Protein AF-B9XAA0-F1 (afdb_monomer_lite)

Organism: Pedosphaera parvula (strain Ellin514) (NCBI:txid320771)

pLDDT: mean 79.99, std 23.98, range [29.62, 98.88]

Sequence (294 aa):
MLIAYVRAKLAGTFNNIVKKKFVNGSAVLSVLALFLQHSRAATLFWSADGTTAGGAGTWDTTSARWGSAASGPFPSIWNNVNVDSPSFGGTAGTVTLSTAMTVNSLITTVNGYIFSGSPVLTFSGANAGVVANHVTSSTTLSCNYTGSILNKSGTGRLELNNSLNTIGKYKVTGGFLTFPSVNRFGTAPASLVADYFNLDGGGLAGSGATGSLGATRGITIGAGGAFLGNSSPANSLTINGPITRDCRRGADCHYRQSFLFPHNFRRYLDSWQYRKRLERTDHGFGRHSEIRRF

Radius of gyration: 31.37 Å; chains: 1; bounding box: 52×106×92 Å

Structure (mmCIF, N/CA/C/O backbone):
data_AF-B9XAA0-F1
#
_entry.id   AF-B9XAA0-F1
#
loop_
_atom_site.group_PDB
_atom_site.id
_atom_site.type_symbol
_atom_site.label_atom_id
_atom_site.label_alt_id
_atom_site.label_comp_id
_atom_site.label_asym_id
_atom_site.label_entity_id
_atom_site.label_seq_id
_atom_site.pdbx_PDB_ins_code
_atom_site.Cartn_x
_atom_site.Cartn_y
_atom_site.Cartn_z
_atom_site.occupancy
_atom_site.B_iso_or_equiv
_atom_site.auth_seq_id
_atom_site.auth_comp_id
_atom_site.auth_asym_id
_atom_site.auth_atom_id
_atom_site.pdbx_PDB_model_num
ATOM 1 N N . MET A 1 1 ? 31.894 -74.841 26.425 1.00 59.66 1 MET A N 1
ATOM 2 C CA . MET A 1 1 ? 31.558 -75.295 25.052 1.00 59.66 1 MET A CA 1
ATOM 3 C C . MET A 1 1 ? 30.321 -74.597 24.457 1.00 59.66 1 MET A C 1
ATOM 5 O O . MET A 1 1 ? 30.336 -74.286 23.275 1.00 59.66 1 MET A O 1
ATOM 9 N N . LEU A 1 2 ? 29.299 -74.245 25.253 1.00 45.94 2 LEU A N 1
ATOM 10 C CA . LEU A 1 2 ? 28.077 -73.550 24.794 1.00 45.94 2 LEU A CA 1
ATOM 11 C C . LEU A 1 2 ? 28.308 -72.118 24.236 1.00 45.94 2 LEU A C 1
ATOM 13 O O . LEU A 1 2 ? 27.613 -71.683 23.323 1.00 45.94 2 LEU A O 1
ATOM 17 N N . ILE A 1 3 ? 29.331 -71.401 24.720 1.00 46.53 3 ILE A N 1
ATOM 18 C CA . ILE A 1 3 ? 29.640 -70.011 24.312 1.00 46.53 3 ILE A CA 1
ATOM 19 C C . ILE A 1 3 ? 30.255 -69.924 22.898 1.00 46.53 3 ILE A C 1
ATOM 21 O O . ILE A 1 3 ? 30.010 -68.958 22.175 1.00 46.53 3 ILE A O 1
ATOM 25 N N . ALA A 1 4 ? 31.002 -70.944 22.459 1.00 50.81 4 ALA A N 1
ATOM 26 C CA . ALA A 1 4 ? 31.582 -70.987 21.111 1.00 50.81 4 ALA A CA 1
ATOM 27 C C . ALA A 1 4 ? 30.517 -71.268 20.032 1.00 50.81 4 ALA A C 1
ATOM 29 O O . ALA A 1 4 ? 30.564 -70.693 18.945 1.00 50.81 4 ALA A O 1
ATOM 30 N N . TYR A 1 5 ? 29.507 -72.079 20.362 1.00 49.94 5 TYR A N 1
ATOM 31 C CA . TYR A 1 5 ? 28.404 -72.415 19.459 1.00 49.94 5 TYR A CA 1
ATOM 32 C C . TYR A 1 5 ? 27.477 -71.216 19.187 1.00 49.94 5 TYR A C 1
ATOM 34 O O . TYR A 1 5 ? 27.080 -70.975 18.047 1.00 49.94 5 TYR A O 1
ATOM 42 N N . VAL A 1 6 ? 27.197 -70.396 20.208 1.00 52.88 6 VAL A N 1
ATOM 43 C CA . VAL A 1 6 ? 26.379 -69.177 20.057 1.00 52.88 6 VAL A CA 1
ATOM 44 C C . VAL A 1 6 ? 27.100 -68.113 19.214 1.00 52.88 6 VAL A C 1
ATOM 46 O O . VAL A 1 6 ? 26.472 -67.474 18.369 1.00 52.88 6 VAL A O 1
ATOM 49 N N . ARG A 1 7 ? 28.429 -67.975 19.350 1.00 52.47 7 ARG A N 1
ATOM 50 C CA . ARG A 1 7 ? 29.227 -67.029 18.544 1.00 52.47 7 ARG A CA 1
ATOM 51 C C . ARG A 1 7 ? 29.290 -67.405 17.056 1.00 52.47 7 ARG A C 1
ATOM 53 O O . ARG A 1 7 ? 29.164 -66.521 16.212 1.00 52.47 7 ARG A O 1
ATOM 60 N N . ALA A 1 8 ? 29.401 -68.692 16.719 1.00 54.12 8 ALA A N 1
ATOM 61 C CA . ALA A 1 8 ? 29.426 -69.147 15.323 1.00 54.12 8 ALA A CA 1
ATOM 62 C C . ALA A 1 8 ? 28.068 -68.965 14.610 1.00 54.12 8 ALA A C 1
ATOM 64 O O . ALA A 1 8 ? 28.022 -68.551 13.449 1.00 54.12 8 ALA A O 1
ATOM 65 N N . LYS A 1 9 ? 26.949 -69.197 15.316 1.00 49.25 9 LYS A N 1
ATOM 66 C CA . LYS A 1 9 ? 25.594 -69.045 14.752 1.00 49.25 9 LYS A CA 1
ATOM 67 C C . LYS A 1 9 ? 25.214 -67.575 14.509 1.00 49.25 9 LYS A C 1
ATOM 69 O O . LYS A 1 9 ? 24.543 -67.265 13.523 1.00 49.25 9 LYS A O 1
ATOM 74 N N . LEU A 1 10 ? 25.689 -66.658 15.357 1.00 48.81 10 LEU A N 1
ATOM 75 C CA . LEU A 1 10 ? 25.487 -65.213 15.187 1.00 48.81 10 LEU A CA 1
ATOM 76 C C . LEU A 1 10 ? 26.332 -64.630 14.037 1.00 48.81 10 LEU A C 1
ATOM 78 O O . LEU A 1 10 ? 25.814 -63.833 13.256 1.00 48.81 10 LEU A O 1
ATOM 82 N N . ALA A 1 11 ? 27.578 -65.083 13.853 1.00 51.09 11 ALA A N 1
ATOM 83 C CA . ALA A 1 11 ? 28.451 -64.610 12.770 1.00 51.09 11 ALA A CA 1
ATOM 84 C C . ALA A 1 11 ? 27.973 -65.039 11.364 1.00 51.09 11 ALA A C 1
ATOM 86 O O . ALA A 1 11 ? 28.012 -64.244 10.422 1.00 51.09 11 ALA A O 1
ATOM 87 N N . GLY A 1 12 ? 27.454 -66.266 11.218 1.00 52.75 12 GLY A N 1
ATOM 88 C CA . GLY A 1 12 ? 26.895 -66.753 9.948 1.00 52.75 12 GLY A CA 1
ATOM 89 C C . GLY A 1 12 ? 25.587 -66.062 9.540 1.00 52.75 12 GLY A C 1
ATOM 90 O O . GLY A 1 12 ? 25.321 -65.871 8.352 1.00 52.75 12 GLY A O 1
ATOM 91 N N . THR A 1 13 ? 24.786 -65.626 10.515 1.00 53.28 13 THR A N 1
ATOM 92 C CA . THR A 1 13 ? 23.506 -64.945 10.259 1.00 53.28 13 THR A CA 1
ATOM 93 C C . THR A 1 13 ? 23.719 -63.475 9.876 1.00 53.28 13 THR A C 1
ATOM 95 O O . THR A 1 13 ? 23.060 -62.975 8.967 1.00 53.28 13 THR A O 1
ATOM 98 N N . PHE A 1 14 ? 24.711 -62.800 10.471 1.00 51.47 14 PHE A N 1
ATOM 99 C CA . PHE A 1 14 ? 25.057 -61.415 10.122 1.00 51.47 14 PHE A CA 1
ATOM 100 C C . PHE A 1 14 ? 25.645 -61.291 8.702 1.00 51.47 14 PHE A C 1
ATOM 102 O O . PHE A 1 14 ? 25.280 -60.385 7.955 1.00 51.47 14 PHE A O 1
ATOM 109 N N . ASN A 1 15 ? 26.487 -62.242 8.277 1.00 50.34 15 ASN A N 1
ATOM 110 C CA . ASN A 1 15 ? 27.131 -62.200 6.956 1.00 50.34 15 ASN A CA 1
ATOM 111 C C . ASN A 1 15 ? 26.139 -62.461 5.798 1.00 50.34 15 ASN A C 1
ATOM 113 O O . ASN A 1 15 ? 26.273 -61.898 4.712 1.00 50.34 15 ASN A O 1
ATOM 117 N N . ASN A 1 16 ? 25.089 -63.254 6.042 1.00 49.69 16 ASN A N 1
ATOM 118 C CA . ASN A 1 16 ? 24.034 -63.515 5.056 1.00 49.69 16 ASN A CA 1
ATOM 119 C C . ASN A 1 16 ? 23.002 -62.377 4.945 1.00 49.69 16 ASN A C 1
ATOM 121 O O . ASN A 1 16 ? 22.428 -62.184 3.874 1.00 49.69 16 ASN A O 1
ATOM 125 N N . ILE A 1 17 ? 22.798 -61.582 6.003 1.00 51.91 17 ILE A N 1
ATOM 126 C CA . ILE A 1 17 ? 21.911 -60.405 5.973 1.00 51.91 17 ILE A CA 1
ATOM 127 C C . ILE A 1 17 ? 22.583 -59.219 5.263 1.00 51.91 17 ILE A C 1
ATOM 129 O O . ILE A 1 17 ? 21.921 -58.514 4.501 1.00 51.91 17 ILE A O 1
ATOM 133 N N . VAL A 1 18 ? 23.898 -59.033 5.432 1.00 51.34 18 VAL A N 1
ATOM 134 C CA . VAL A 1 18 ? 24.648 -57.957 4.757 1.00 51.34 18 VAL A CA 1
ATOM 135 C C . VAL A 1 18 ? 24.822 -58.241 3.257 1.00 51.34 18 VAL A C 1
ATOM 137 O O . VAL A 1 18 ? 24.657 -57.336 2.442 1.00 51.34 18 VAL A O 1
ATOM 140 N N . LYS A 1 19 ? 25.052 -59.499 2.854 1.00 48.91 19 LYS A N 1
ATOM 141 C CA . LYS A 1 19 ? 25.262 -59.853 1.436 1.00 48.91 19 LYS A CA 1
ATOM 142 C C . LYS A 1 19 ? 23.985 -59.907 0.587 1.00 48.91 19 LYS A C 1
ATOM 144 O O . LYS A 1 19 ? 24.066 -59.681 -0.615 1.00 48.91 19 LYS A O 1
ATOM 149 N N . LYS A 1 20 ? 22.800 -60.144 1.170 1.00 42.50 20 LYS A N 1
ATOM 150 C CA . LYS A 1 20 ? 21.525 -60.182 0.414 1.00 42.50 20 LYS A CA 1
ATOM 151 C C . LYS A 1 20 ? 20.830 -58.828 0.230 1.00 42.50 20 LYS A C 1
ATOM 153 O O . LYS A 1 20 ? 19.880 -58.760 -0.541 1.00 42.50 20 LYS A O 1
ATOM 158 N N . LYS A 1 21 ? 21.275 -57.756 0.899 1.00 46.03 21 LYS A N 1
ATOM 159 C CA . LYS A 1 21 ? 20.652 -56.420 0.777 1.00 46.03 21 LYS A CA 1
ATOM 160 C C . LYS A 1 21 ? 21.466 -55.393 -0.020 1.00 46.03 21 LYS A C 1
ATOM 162 O O . LYS A 1 21 ? 20.969 -54.297 -0.248 1.00 46.03 21 LYS A O 1
ATOM 167 N N . PHE A 1 22 ? 22.655 -55.750 -0.505 1.00 47.31 22 PHE A N 1
ATOM 168 C CA . PHE A 1 22 ? 23.552 -54.843 -1.237 1.00 47.31 22 PHE A CA 1
ATOM 169 C C . PHE A 1 22 ? 23.640 -55.109 -2.754 1.00 47.31 22 PHE A C 1
ATOM 171 O O . PHE A 1 22 ? 24.637 -54.767 -3.377 1.00 47.31 22 PHE A O 1
ATOM 178 N N . VAL A 1 23 ? 22.601 -55.690 -3.369 1.00 51.81 23 VAL A N 1
ATOM 179 C CA . VAL A 1 23 ? 22.538 -55.875 -4.841 1.00 51.81 23 VAL A CA 1
ATOM 180 C C . VAL A 1 23 ? 21.647 -54.834 -5.545 1.00 51.81 23 VAL A C 1
ATOM 182 O O . VAL A 1 23 ? 21.693 -54.726 -6.759 1.00 51.81 23 VAL A O 1
ATOM 185 N N . ASN A 1 24 ? 20.941 -53.959 -4.818 1.00 46.88 24 ASN A N 1
ATOM 186 C CA . ASN A 1 24 ? 20.141 -52.870 -5.414 1.00 46.88 24 ASN A CA 1
ATOM 187 C C . ASN A 1 24 ? 20.626 -51.479 -4.964 1.00 46.88 24 ASN A C 1
ATOM 189 O O . ASN A 1 24 ? 19.848 -50.619 -4.555 1.00 46.88 24 ASN A O 1
ATOM 193 N N . GLY A 1 25 ? 21.942 -51.263 -5.017 1.00 47.00 25 GLY A N 1
ATOM 194 C CA . GLY A 1 25 ? 22.617 -50.006 -4.673 1.00 47.00 25 GLY A CA 1
ATOM 195 C C . GLY A 1 25 ? 22.588 -48.951 -5.784 1.00 47.00 25 GLY A C 1
ATOM 196 O O . GLY A 1 25 ? 23.614 -48.349 -6.079 1.00 47.00 25 GLY A O 1
ATOM 197 N N . SER A 1 26 ? 21.444 -48.738 -6.437 1.00 51.25 26 SER A N 1
ATOM 198 C CA . SER A 1 26 ? 21.252 -47.664 -7.428 1.00 51.25 26 SER A CA 1
ATOM 199 C C . SER A 1 26 ? 19.791 -47.211 -7.466 1.00 51.25 26 SER A C 1
ATOM 201 O O . SER A 1 26 ? 19.143 -47.311 -8.497 1.00 51.25 26 SER A O 1
ATOM 203 N N . ALA A 1 27 ? 19.239 -46.769 -6.327 1.00 46.41 27 ALA A N 1
ATOM 204 C CA . ALA A 1 27 ? 17.945 -46.059 -6.310 1.00 46.41 27 ALA A CA 1
ATOM 205 C C . ALA A 1 27 ? 17.597 -45.294 -5.012 1.00 46.41 27 ALA A C 1
ATOM 207 O O . ALA A 1 27 ? 16.499 -44.755 -4.925 1.00 46.41 27 ALA A O 1
ATOM 208 N N . VAL A 1 28 ? 18.452 -45.237 -3.976 1.00 48.25 28 VAL A N 1
ATOM 209 C CA . VAL A 1 28 ? 18.039 -44.677 -2.659 1.00 48.25 28 VAL A CA 1
ATOM 210 C C . VAL A 1 28 ? 19.021 -43.635 -2.105 1.00 48.25 28 VAL A C 1
ATOM 212 O O . VAL A 1 28 ? 19.156 -43.467 -0.900 1.00 48.25 28 VAL A O 1
ATOM 215 N N . LEU A 1 29 ? 19.691 -42.885 -2.986 1.00 40.03 29 LEU A N 1
ATOM 216 C CA . LEU A 1 29 ? 20.463 -41.689 -2.607 1.00 40.03 29 LEU A CA 1
ATOM 217 C C . LEU A 1 29 ? 19.956 -40.393 -3.275 1.00 40.03 29 LEU A C 1
ATOM 219 O O . LEU A 1 29 ? 20.685 -39.411 -3.341 1.00 40.03 29 LEU A O 1
ATOM 223 N N . SER A 1 30 ? 18.704 -40.369 -3.754 1.00 49.09 30 SER A N 1
ATOM 224 C CA . SER A 1 30 ? 18.096 -39.183 -4.395 1.00 49.09 30 SER A CA 1
ATOM 225 C C . SER A 1 30 ? 16.764 -38.732 -3.781 1.00 49.09 30 SER A C 1
ATOM 227 O O . SER A 1 30 ? 16.068 -37.920 -4.375 1.00 49.09 30 SER A O 1
ATOM 229 N N . VAL A 1 31 ? 16.405 -39.201 -2.580 1.00 45.47 31 VAL A N 1
ATOM 230 C CA . VAL A 1 31 ? 15.151 -38.792 -1.900 1.00 45.47 31 VAL A CA 1
ATOM 231 C C . VAL A 1 31 ? 15.398 -37.821 -0.727 1.00 45.47 31 VAL A C 1
ATOM 233 O O . VAL A 1 31 ? 14.457 -37.284 -0.157 1.00 45.47 31 VAL A O 1
ATOM 236 N N . LEU A 1 32 ? 16.659 -37.491 -0.412 1.00 45.19 32 LEU A N 1
ATOM 237 C CA . LEU A 1 32 ? 17.038 -36.543 0.654 1.00 45.19 32 LEU A CA 1
ATOM 238 C C . LEU A 1 32 ? 17.646 -35.232 0.109 1.00 45.19 32 LEU A C 1
ATOM 240 O O . LEU A 1 32 ? 18.549 -34.659 0.709 1.00 45.19 32 LEU A O 1
ATOM 244 N N . ALA A 1 33 ? 17.181 -34.775 -1.057 1.00 46.84 33 ALA A N 1
ATOM 245 C CA . ALA A 1 33 ? 17.549 -33.471 -1.619 1.00 46.84 33 ALA A CA 1
ATOM 246 C C . ALA A 1 33 ? 16.402 -32.777 -2.373 1.00 46.84 33 ALA A C 1
ATOM 248 O O . ALA A 1 33 ? 16.637 -31.832 -3.118 1.00 46.84 33 ALA A O 1
ATOM 249 N N . LEU A 1 34 ? 15.145 -33.155 -2.111 1.00 42.72 34 LEU A N 1
ATOM 250 C CA . LEU A 1 34 ? 14.020 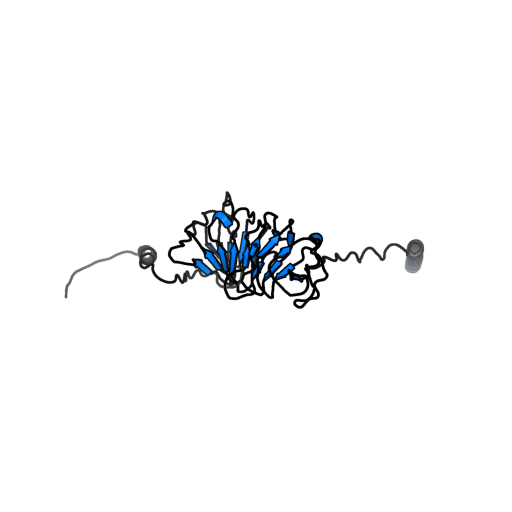-32.233 -2.294 1.00 42.72 34 LEU A CA 1
ATOM 251 C C . LEU A 1 34 ? 14.000 -31.266 -1.101 1.00 42.72 34 LEU A C 1
ATOM 253 O O . LEU A 1 34 ? 13.023 -31.167 -0.362 1.00 42.72 34 LEU A O 1
ATOM 257 N N . PHE A 1 35 ? 15.119 -30.569 -0.876 1.00 42.34 35 PHE A N 1
ATOM 258 C CA . PHE A 1 35 ? 15.065 -29.323 -0.134 1.00 42.34 35 PHE A CA 1
ATOM 259 C C . PHE A 1 35 ? 14.157 -28.432 -0.957 1.00 42.34 35 PHE A C 1
ATOM 261 O O . PHE A 1 35 ? 14.490 -28.096 -2.093 1.00 42.34 35 PHE A O 1
ATOM 268 N N . LEU A 1 36 ? 12.985 -28.128 -0.405 1.00 43.03 36 LEU A N 1
ATOM 269 C CA . LEU A 1 36 ? 12.084 -27.143 -0.960 1.00 43.03 36 LEU A CA 1
ATOM 270 C C . LEU A 1 36 ? 12.899 -25.869 -1.196 1.00 43.03 36 LEU A C 1
ATOM 272 O O . LEU A 1 36 ? 13.151 -25.102 -0.262 1.00 43.03 36 LEU A O 1
ATOM 276 N N . GLN A 1 37 ? 13.314 -25.649 -2.444 1.00 38.59 37 GLN A N 1
ATOM 277 C CA . GLN A 1 37 ? 13.689 -24.335 -2.923 1.00 38.59 37 GLN A CA 1
ATOM 278 C C . GLN A 1 37 ? 12.398 -23.528 -2.952 1.00 38.59 37 GLN A C 1
ATOM 280 O O . GLN A 1 37 ? 11.768 -23.342 -3.986 1.00 38.59 37 GLN A O 1
ATOM 285 N N . HIS A 1 38 ? 11.961 -23.086 -1.775 1.00 44.50 38 HIS A N 1
ATOM 286 C CA . HIS A 1 38 ? 11.100 -21.929 -1.695 1.00 44.50 38 HIS A CA 1
ATOM 287 C C . HIS A 1 38 ? 11.948 -20.799 -2.262 1.00 44.50 38 HIS A C 1
ATOM 289 O O . HIS A 1 38 ? 12.868 -20.325 -1.586 1.00 44.50 38 HIS A O 1
ATOM 295 N N . SER A 1 39 ? 11.719 -20.426 -3.524 1.00 54.50 39 SER A N 1
ATOM 296 C CA . SER A 1 39 ? 12.330 -19.219 -4.059 1.00 54.50 39 SER A CA 1
ATOM 297 C C . SER A 1 39 ? 11.929 -18.096 -3.115 1.00 54.50 39 SER A C 1
ATOM 299 O O . SER A 1 39 ? 10.746 -17.798 -2.939 1.00 54.50 39 SER A O 1
ATOM 301 N N . ARG A 1 40 ? 12.909 -17.521 -2.419 1.00 69.38 40 ARG A N 1
ATOM 302 C CA . ARG A 1 40 ? 12.660 -16.293 -1.676 1.00 69.38 40 ARG A CA 1
ATOM 303 C C . ARG A 1 40 ? 12.238 -15.259 -2.712 1.00 69.38 40 ARG A C 1
ATOM 305 O O . ARG A 1 40 ? 12.919 -15.141 -3.726 1.00 69.38 40 ARG A O 1
ATOM 312 N N . ALA A 1 41 ? 11.147 -14.549 -2.443 1.00 84.12 41 ALA A N 1
ATOM 313 C CA . ALA A 1 41 ? 10.717 -13.417 -3.253 1.00 84.12 41 ALA A CA 1
ATOM 314 C C . ALA A 1 41 ? 11.924 -12.511 -3.539 1.00 84.12 41 ALA A C 1
ATOM 316 O O . ALA A 1 41 ? 12.550 -12.005 -2.600 1.00 84.12 41 ALA A O 1
ATOM 317 N N . ALA A 1 42 ? 12.284 -12.356 -4.810 1.00 94.88 42 ALA A N 1
ATOM 318 C CA . ALA A 1 42 ? 13.360 -11.474 -5.224 1.00 94.88 42 ALA A CA 1
ATOM 319 C C . ALA A 1 42 ? 12.867 -10.025 -5.220 1.00 94.88 42 ALA A C 1
ATOM 321 O O . ALA A 1 42 ? 11.676 -9.762 -5.379 1.00 94.88 42 ALA A O 1
ATOM 322 N N . THR A 1 43 ? 13.782 -9.069 -5.061 1.00 97.31 43 THR A N 1
ATOM 323 C CA . THR A 1 43 ? 13.456 -7.657 -5.284 1.00 97.31 43 THR A CA 1
ATOM 324 C C . THR A 1 43 ? 13.728 -7.305 -6.740 1.00 97.31 43 THR A C 1
ATOM 326 O O . THR A 1 43 ? 14.861 -7.455 -7.197 1.00 97.31 43 THR A O 1
ATOM 329 N N . LEU A 1 44 ? 12.713 -6.815 -7.453 1.00 98.38 44 LEU A N 1
ATOM 330 C CA . LEU A 1 44 ? 12.829 -6.376 -8.845 1.00 98.38 44 LEU A CA 1
ATOM 331 C C . LEU A 1 44 ? 12.612 -4.867 -8.946 1.00 98.38 44 LEU A C 1
ATOM 333 O O . LEU A 1 44 ? 11.674 -4.331 -8.366 1.00 98.38 44 LEU A O 1
ATOM 337 N N . PHE A 1 45 ? 13.464 -4.173 -9.690 1.00 98.69 45 PHE A N 1
ATOM 338 C CA . PHE A 1 45 ? 13.448 -2.716 -9.800 1.00 98.69 45 PHE A CA 1
ATOM 339 C C . PHE A 1 45 ? 12.672 -2.263 -11.031 1.00 98.69 45 PHE A C 1
ATOM 341 O O . PHE A 1 45 ? 12.910 -2.769 -12.126 1.00 98.69 45 PHE A O 1
ATOM 348 N N . TRP A 1 46 ? 11.757 -1.316 -10.833 1.00 98.69 46 TRP A N 1
ATOM 349 C CA . TRP A 1 46 ? 10.864 -0.796 -11.867 1.00 98.69 46 TRP A CA 1
ATOM 350 C C . TRP A 1 46 ? 11.552 0.199 -12.807 1.00 98.69 46 TRP A C 1
ATOM 352 O O . TRP A 1 46 ? 12.252 1.112 -12.358 1.00 98.69 46 TRP A O 1
ATOM 362 N N . SER A 1 47 ? 11.256 0.078 -14.099 1.00 98.31 47 SER A N 1
ATOM 363 C CA . SER A 1 47 ? 11.551 1.065 -15.134 1.00 98.31 47 SER A CA 1
ATOM 364 C C . SER A 1 47 ? 10.378 1.158 -16.098 1.00 98.31 47 SER A C 1
ATOM 366 O O . SER A 1 47 ? 10.042 0.177 -16.755 1.00 98.31 47 SER A O 1
ATOM 368 N N . ALA A 1 48 ? 9.760 2.332 -16.205 1.00 97.94 48 ALA A N 1
ATOM 369 C CA . ALA A 1 48 ? 8.600 2.543 -17.064 1.00 97.94 48 ALA A CA 1
ATOM 370 C C . ALA A 1 48 ? 8.939 2.583 -18.560 1.00 97.94 48 ALA A C 1
ATOM 372 O O . ALA A 1 48 ? 8.077 2.279 -19.381 1.00 97.94 48 ALA A O 1
ATOM 373 N N . ASP A 1 49 ? 10.170 2.954 -18.915 1.00 96.25 49 ASP A N 1
ATOM 374 C CA . ASP A 1 49 ? 10.682 3.050 -20.288 1.00 96.25 49 ASP A CA 1
ATOM 375 C C . ASP A 1 49 ? 11.612 1.875 -20.664 1.00 96.25 49 ASP A C 1
ATOM 377 O O . ASP A 1 49 ? 11.862 1.657 -21.848 1.00 96.25 49 ASP A O 1
ATOM 381 N N . GLY A 1 50 ? 11.970 1.013 -19.702 1.00 95.44 50 GLY A N 1
ATOM 382 C CA . GLY A 1 50 ? 12.847 -0.152 -19.881 1.00 95.44 50 GLY A CA 1
ATOM 383 C C . GLY A 1 50 ? 14.339 0.200 -19.822 1.00 95.44 50 GLY A C 1
ATOM 384 O O . GLY A 1 50 ? 15.188 -0.682 -19.957 1.00 95.44 50 GLY A O 1
ATOM 385 N N . THR A 1 51 ? 14.669 1.475 -19.611 1.00 95.06 51 THR A N 1
ATOM 386 C CA . THR A 1 51 ? 16.035 2.012 -19.663 1.00 95.06 51 THR A CA 1
ATOM 387 C C . THR A 1 51 ? 16.409 2.818 -18.424 1.00 95.06 51 THR A C 1
ATOM 389 O O . THR A 1 51 ? 17.525 2.689 -17.927 1.00 95.06 51 THR A O 1
ATOM 392 N N . THR A 1 52 ? 15.486 3.614 -17.894 1.00 96.25 52 THR A N 1
ATOM 393 C CA . THR A 1 52 ? 15.678 4.512 -16.753 1.00 96.25 52 THR A CA 1
ATOM 394 C C . THR A 1 52 ? 14.874 4.020 -15.560 1.00 96.25 52 THR A C 1
ATOM 396 O O . THR A 1 52 ? 13.723 3.608 -15.694 1.00 96.25 52 THR A O 1
ATOM 399 N N . ALA A 1 53 ? 15.457 4.088 -14.365 1.00 97.38 53 ALA A N 1
ATOM 400 C CA . ALA A 1 53 ? 14.761 3.706 -13.145 1.00 97.38 53 ALA A CA 1
ATOM 401 C C . ALA A 1 53 ? 13.545 4.607 -12.874 1.00 97.38 53 ALA A C 1
ATOM 403 O O . ALA A 1 53 ? 13.646 5.837 -12.861 1.00 97.38 53 ALA A O 1
ATOM 404 N N . GLY A 1 54 ? 12.416 3.980 -12.559 1.00 98.06 54 GLY A N 1
ATOM 405 C CA . GLY A 1 54 ? 11.183 4.660 -12.193 1.00 98.06 54 GLY A CA 1
ATOM 406 C C . GLY A 1 54 ? 10.299 5.067 -13.373 1.00 98.06 54 GLY A C 1
ATOM 407 O O . GLY A 1 54 ? 10.365 4.496 -14.457 1.00 98.06 54 GLY A O 1
ATOM 408 N N . GLY A 1 55 ? 9.441 6.053 -13.135 1.00 98.31 55 GLY A N 1
ATOM 409 C CA . GLY A 1 55 ? 8.548 6.667 -14.111 1.00 98.31 55 GLY A CA 1
ATOM 410 C C . GLY A 1 55 ? 7.106 6.168 -14.040 1.00 98.31 55 GLY A C 1
ATOM 411 O O . GLY A 1 55 ? 6.784 5.169 -13.387 1.00 98.31 55 GLY A O 1
ATOM 412 N N . ALA A 1 56 ? 6.226 6.894 -14.731 1.00 98.62 56 ALA A N 1
ATOM 413 C CA . ALA A 1 56 ? 4.839 6.498 -14.942 1.00 98.62 56 ALA A CA 1
ATOM 414 C C . ALA A 1 56 ? 4.737 5.517 -16.116 1.00 98.62 56 ALA A C 1
ATOM 416 O O . ALA A 1 56 ? 5.336 5.750 -17.162 1.00 98.62 56 ALA A O 1
ATOM 417 N N . GLY A 1 57 ? 3.961 4.445 -15.964 1.00 98.25 57 GLY A N 1
ATOM 418 C CA . GLY A 1 57 ? 3.830 3.428 -17.005 1.00 98.25 57 GLY A CA 1
ATOM 419 C C . GLY A 1 57 ? 2.884 2.288 -16.645 1.00 98.25 57 GLY A C 1
ATOM 420 O O . GLY A 1 57 ? 2.266 2.270 -15.578 1.00 98.25 57 GLY A O 1
ATOM 421 N N . THR A 1 58 ? 2.771 1.331 -17.561 1.00 98.31 58 THR A N 1
ATOM 422 C CA . THR A 1 58 ? 1.926 0.145 -17.403 1.00 98.31 58 THR A CA 1
ATOM 423 C C . THR A 1 58 ? 2.728 -1.004 -16.819 1.00 98.31 58 THR A C 1
ATOM 425 O O . THR A 1 58 ? 3.703 -1.445 -17.420 1.00 98.31 58 THR A O 1
ATOM 428 N N . TRP A 1 59 ? 2.288 -1.524 -15.677 1.00 98.38 59 TRP A N 1
ATOM 429 C CA . TRP A 1 59 ? 2.772 -2.791 -15.152 1.00 98.38 59 TRP A CA 1
ATOM 430 C C . TRP A 1 59 ? 1.965 -3.926 -15.784 1.00 98.38 59 TRP A C 1
ATOM 432 O O . TRP A 1 59 ? 0.754 -4.059 -15.579 1.00 98.38 59 TRP A O 1
ATOM 442 N N . ASP A 1 60 ? 2.654 -4.731 -16.581 1.00 97.31 60 ASP A N 1
ATOM 443 C CA . ASP A 1 60 ? 2.149 -5.924 -17.251 1.00 97.31 60 ASP A CA 1
ATOM 444 C C . ASP A 1 60 ? 3.110 -7.112 -17.027 1.00 97.31 60 ASP A C 1
ATOM 446 O O . ASP A 1 60 ? 4.113 -6.997 -16.313 1.00 97.31 60 ASP A O 1
ATOM 450 N N . THR A 1 61 ? 2.786 -8.267 -17.608 1.00 97.81 61 THR A N 1
ATOM 451 C CA . THR A 1 61 ? 3.612 -9.487 -17.551 1.00 97.81 61 THR A CA 1
ATOM 452 C C . THR A 1 61 ? 4.316 -9.791 -18.877 1.00 97.81 61 THR A C 1
ATOM 454 O O . THR A 1 61 ? 4.753 -10.917 -19.090 1.00 97.81 61 THR A O 1
ATOM 457 N N . THR A 1 62 ? 4.380 -8.832 -19.803 1.00 97.88 62 THR A N 1
ATOM 458 C CA . THR A 1 62 ? 4.868 -9.044 -21.180 1.00 97.88 62 THR A CA 1
ATOM 459 C C . THR A 1 62 ? 6.026 -8.126 -21.556 1.00 97.88 62 THR A C 1
ATOM 461 O O . THR A 1 62 ? 6.874 -8.499 -22.361 1.00 97.88 62 THR A O 1
ATOM 464 N N . SER A 1 63 ? 6.078 -6.935 -20.976 1.00 97.50 63 SER A N 1
ATOM 465 C CA . SER A 1 63 ? 7.055 -5.891 -21.243 1.00 97.50 63 SER A CA 1
ATOM 466 C C . SER A 1 63 ? 8.269 -6.043 -20.328 1.00 97.50 63 SER A C 1
ATOM 468 O O . SER A 1 63 ? 8.138 -6.224 -19.114 1.00 97.50 63 SER A O 1
ATOM 470 N N . ALA A 1 64 ? 9.466 -5.913 -20.901 1.00 97.50 64 ALA A N 1
ATOM 471 C CA . ALA A 1 64 ? 10.717 -5.849 -20.151 1.00 97.50 64 ALA A CA 1
ATOM 472 C C . ALA A 1 64 ? 10.815 -4.500 -19.413 1.00 97.50 64 ALA A C 1
ATOM 474 O O . ALA A 1 64 ? 11.124 -3.463 -20.002 1.00 97.50 64 ALA A O 1
ATOM 475 N N . ARG A 1 65 ? 10.443 -4.509 -18.130 1.00 97.94 65 ARG A N 1
ATOM 476 C CA . ARG A 1 65 ? 10.322 -3.321 -17.260 1.00 97.94 65 ARG A CA 1
ATOM 477 C C . ARG A 1 65 ? 10.977 -3.530 -15.891 1.00 97.94 65 ARG A C 1
ATOM 479 O O . ARG A 1 65 ? 10.861 -2.677 -15.012 1.00 97.94 65 ARG A O 1
ATOM 486 N N . TRP A 1 66 ? 11.644 -4.671 -15.701 1.00 98.50 66 TRP A N 1
ATOM 487 C CA . TRP A 1 66 ? 12.168 -5.110 -14.412 1.00 98.50 66 TRP A CA 1
ATOM 488 C C . TRP A 1 66 ? 13.650 -5.454 -14.486 1.00 98.50 66 TRP A C 1
ATOM 490 O O . TRP A 1 66 ? 14.105 -6.138 -15.400 1.00 98.50 66 TRP A O 1
ATOM 500 N N . GLY A 1 67 ? 14.407 -4.994 -13.496 1.00 97.81 67 GLY A N 1
ATOM 501 C CA . GLY A 1 67 ? 15.832 -5.278 -13.345 1.00 97.81 67 GLY A CA 1
ATOM 502 C C . GLY A 1 67 ? 16.138 -5.913 -11.995 1.00 97.81 67 GLY A C 1
ATOM 503 O O . GLY A 1 67 ? 15.389 -5.741 -11.036 1.00 97.81 67 GLY A O 1
ATOM 504 N N . SER A 1 68 ? 17.259 -6.623 -11.895 1.00 96.88 68 SER A N 1
ATOM 505 C CA . SER A 1 68 ? 17.795 -7.115 -10.614 1.00 96.88 68 SER A CA 1
ATOM 506 C C . SER A 1 68 ? 18.619 -6.058 -9.864 1.00 96.88 68 SER A C 1
ATOM 508 O O . SER A 1 68 ? 19.025 -6.286 -8.726 1.00 96.88 68 SER A O 1
ATOM 510 N N . ALA A 1 69 ? 18.849 -4.894 -10.481 1.00 96.56 69 ALA A N 1
ATOM 511 C CA . ALA A 1 69 ? 19.569 -3.762 -9.911 1.00 96.56 69 ALA A CA 1
ATOM 512 C C . ALA A 1 69 ? 18.805 -2.450 -10.137 1.00 96.56 69 ALA A C 1
ATOM 514 O O . ALA A 1 69 ? 18.134 -2.271 -11.154 1.00 96.56 69 ALA A O 1
ATOM 515 N N . ALA A 1 70 ? 18.944 -1.510 -9.199 1.00 95.69 70 ALA A N 1
ATOM 516 C CA . ALA A 1 70 ? 18.223 -0.235 -9.219 1.00 95.69 70 ALA A CA 1
ATOM 517 C C . ALA A 1 70 ? 18.561 0.651 -10.426 1.00 95.69 70 ALA A C 1
ATOM 519 O O . ALA A 1 70 ? 17.710 1.406 -10.880 1.00 95.69 70 ALA A O 1
ATOM 520 N N . SER A 1 71 ? 19.786 0.559 -10.944 1.00 94.94 71 SER A N 1
ATOM 521 C CA . SER A 1 71 ? 20.271 1.322 -12.101 1.00 94.94 71 SER A CA 1
ATOM 522 C C . SER A 1 71 ? 20.023 0.625 -13.443 1.00 94.94 71 SER A C 1
ATOM 524 O O . SER A 1 71 ? 20.501 1.099 -14.468 1.00 94.94 71 SER A O 1
ATOM 526 N N . GLY A 1 72 ? 19.328 -0.514 -13.440 1.00 93.81 72 GLY A N 1
ATOM 527 C CA . GLY A 1 72 ? 19.193 -1.369 -14.609 1.00 93.81 72 GLY A CA 1
ATOM 528 C C . GLY A 1 72 ? 20.439 -2.231 -14.874 1.00 93.81 72 GLY A C 1
ATOM 529 O O . GLY A 1 72 ? 21.354 -2.278 -14.045 1.00 93.81 72 GLY A O 1
ATOM 530 N N . PRO A 1 73 ? 20.481 -2.935 -16.017 1.00 95.94 73 PRO A N 1
ATOM 531 C CA . PRO A 1 73 ? 19.453 -2.956 -17.065 1.00 95.94 73 PRO A CA 1
ATOM 532 C C . PRO A 1 73 ? 18.126 -3.578 -16.589 1.00 95.94 73 PRO A C 1
ATOM 534 O O . PRO A 1 73 ? 18.094 -4.282 -15.577 1.00 95.94 73 PRO A O 1
ATOM 537 N N . PHE A 1 74 ? 17.038 -3.345 -17.335 1.00 97.81 74 PHE A N 1
ATOM 538 C CA . PHE A 1 74 ? 15.680 -3.811 -17.002 1.00 97.81 74 PHE A CA 1
ATOM 539 C C . PHE A 1 74 ? 15.135 -4.868 -17.991 1.00 97.81 74 PHE A C 1
ATOM 541 O O . PHE A 1 74 ? 14.080 -4.663 -18.592 1.00 97.81 74 PHE A O 1
ATOM 548 N N . PRO A 1 75 ? 15.840 -5.995 -18.211 1.00 97.50 75 PRO A N 1
ATOM 549 C CA . PRO A 1 75 ? 15.497 -6.950 -19.266 1.00 97.50 75 PRO A CA 1
ATOM 550 C C . PRO A 1 75 ? 14.319 -7.870 -18.915 1.00 97.50 75 PRO A C 1
ATOM 552 O O . PRO A 1 75 ? 13.829 -8.593 -19.780 1.00 97.50 75 PRO A O 1
ATOM 555 N N . SER A 1 76 ? 13.897 -7.905 -17.651 1.00 97.75 76 SER A N 1
ATOM 556 C CA . SER A 1 76 ? 12.968 -8.910 -17.146 1.00 97.75 76 SER A CA 1
ATOM 557 C C . SER A 1 76 ? 11.514 -8.457 -17.253 1.00 97.75 76 SER A C 1
ATOM 559 O O . SER A 1 76 ? 11.181 -7.277 -17.104 1.00 97.75 76 SER A O 1
ATOM 561 N N . ILE A 1 77 ? 10.634 -9.435 -17.453 1.00 97.69 77 ILE A N 1
ATOM 562 C CA . ILE A 1 77 ? 9.181 -9.295 -17.315 1.00 97.69 77 ILE A CA 1
ATOM 563 C C . ILE A 1 77 ? 8.752 -9.610 -15.877 1.00 97.69 77 ILE A C 1
ATOM 565 O O . ILE A 1 77 ? 9.462 -10.310 -15.150 1.00 97.69 77 ILE A O 1
ATOM 569 N N . TRP A 1 78 ? 7.577 -9.130 -15.469 1.00 97.94 78 TRP A N 1
ATOM 570 C CA . TRP A 1 78 ? 6.990 -9.530 -14.190 1.00 97.94 78 TRP A CA 1
ATOM 571 C C . TRP A 1 78 ? 6.440 -10.959 -14.262 1.00 97.94 78 TRP A C 1
ATOM 573 O O . TRP A 1 78 ? 5.681 -11.278 -15.177 1.00 97.94 78 TRP A O 1
ATOM 583 N N . ASN A 1 79 ? 6.751 -11.797 -13.268 1.00 96.69 79 ASN A N 1
ATOM 584 C CA . ASN A 1 79 ? 6.190 -13.142 -13.142 1.00 96.69 79 ASN A CA 1
ATOM 585 C C . ASN A 1 79 ? 5.403 -13.297 -11.831 1.00 96.69 79 ASN A C 1
ATOM 587 O O . ASN A 1 79 ? 5.972 -13.355 -10.743 1.00 96.69 79 ASN A O 1
ATOM 591 N N . ASN A 1 80 ? 4.083 -13.450 -11.948 1.00 95.25 80 ASN A N 1
ATOM 592 C CA . ASN A 1 80 ? 3.177 -13.596 -10.806 1.00 95.25 80 ASN A CA 1
ATOM 593 C C . ASN A 1 80 ? 3.387 -14.875 -9.976 1.00 95.25 80 ASN A C 1
ATOM 595 O O . ASN A 1 80 ? 2.928 -14.926 -8.836 1.00 95.25 80 ASN A O 1
ATOM 599 N N . VAL A 1 81 ? 4.057 -15.898 -10.516 1.00 94.00 81 VAL A N 1
ATOM 600 C CA . VAL A 1 81 ? 4.290 -17.172 -9.813 1.00 94.00 81 VAL A CA 1
ATOM 601 C C . VAL A 1 81 ? 5.325 -17.024 -8.695 1.00 94.00 81 VAL A C 1
ATOM 603 O O . VAL A 1 81 ? 5.236 -17.711 -7.681 1.00 94.00 81 VAL A O 1
ATOM 606 N N . ASN A 1 82 ? 6.276 -16.103 -8.845 1.00 94.12 82 ASN A N 1
ATOM 607 C CA . ASN A 1 82 ? 7.408 -15.976 -7.927 1.00 94.12 82 ASN A CA 1
ATOM 608 C C . ASN A 1 82 ? 7.058 -15.257 -6.617 1.00 94.12 82 ASN A C 1
ATOM 610 O O . ASN A 1 82 ? 7.784 -15.383 -5.633 1.00 94.12 82 ASN A O 1
ATOM 614 N N . VAL A 1 83 ? 5.954 -14.496 -6.600 1.00 95.00 83 VAL A N 1
ATOM 615 C CA . VAL A 1 83 ? 5.572 -13.630 -5.471 1.00 95.00 83 VAL A CA 1
ATOM 616 C C . VAL A 1 83 ? 6.702 -12.642 -5.133 1.00 95.00 83 VAL A C 1
ATOM 618 O O . VAL A 1 83 ? 6.993 -12.371 -3.972 1.00 95.00 83 VAL A O 1
ATOM 621 N N . ASP A 1 84 ? 7.365 -12.109 -6.161 1.00 97.56 84 ASP A N 1
ATOM 622 C CA . ASP A 1 84 ? 8.486 -11.178 -6.020 1.00 97.56 84 ASP A CA 1
ATOM 623 C C . ASP A 1 84 ? 8.055 -9.848 -5.365 1.00 97.56 84 ASP A C 1
ATOM 625 O O . ASP A 1 84 ? 6.870 -9.538 -5.198 1.00 97.56 84 ASP A O 1
ATOM 629 N N . SER A 1 85 ? 9.032 -9.044 -4.954 1.00 98.00 85 SER A N 1
ATOM 630 C CA . SER A 1 85 ? 8.837 -7.724 -4.349 1.00 98.00 85 SER A CA 1
ATOM 631 C C . SER A 1 85 ? 9.249 -6.624 -5.329 1.00 98.00 85 SER A C 1
ATOM 633 O O . SER A 1 85 ? 10.443 -6.453 -5.583 1.00 98.00 85 SER A O 1
ATOM 635 N N . PRO A 1 86 ? 8.315 -5.853 -5.905 1.00 98.56 86 PRO A N 1
ATOM 636 C CA . PRO A 1 86 ? 8.687 -4.750 -6.777 1.00 98.56 86 PRO A CA 1
ATOM 637 C C . PRO A 1 86 ? 9.235 -3.564 -5.966 1.00 98.56 86 PRO A C 1
ATOM 639 O O . PRO A 1 86 ? 8.697 -3.203 -4.917 1.00 98.56 86 PRO A O 1
ATOM 642 N N . SER A 1 87 ? 10.283 -2.923 -6.477 1.00 98.56 87 SER A N 1
ATOM 643 C CA . SER A 1 87 ? 10.916 -1.738 -5.904 1.00 98.56 87 SER A CA 1
ATOM 644 C C . SER A 1 87 ? 10.844 -0.560 -6.868 1.00 98.56 87 SER A C 1
ATOM 646 O O . SER A 1 87 ? 11.428 -0.576 -7.953 1.00 98.56 87 SER A O 1
ATOM 648 N N . PHE A 1 88 ? 10.169 0.496 -6.429 1.00 98.69 88 PHE A N 1
ATOM 649 C CA . PHE A 1 88 ? 9.915 1.716 -7.182 1.00 98.69 88 PHE A CA 1
ATOM 650 C C . PHE A 1 88 ? 10.767 2.866 -6.625 1.00 98.69 88 PHE A C 1
ATOM 652 O O . PHE A 1 88 ? 10.498 3.402 -5.546 1.00 98.69 88 PHE A O 1
ATOM 659 N N . GLY A 1 89 ? 11.818 3.223 -7.363 1.00 97.38 89 GLY A N 1
ATOM 660 C CA . G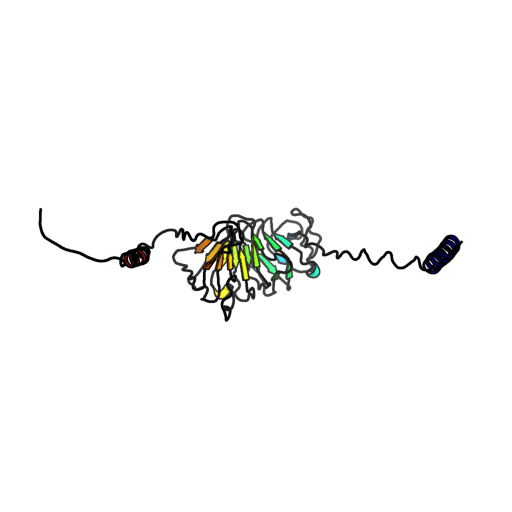LY A 1 89 ? 12.714 4.350 -7.077 1.00 97.38 89 GLY A CA 1
ATOM 661 C C . GLY A 1 89 ? 12.710 5.381 -8.205 1.00 97.38 89 GLY A C 1
ATOM 662 O O . GLY A 1 89 ? 11.745 5.454 -8.959 1.00 97.38 89 GLY A O 1
ATOM 663 N N . GLY A 1 90 ? 13.785 6.158 -8.346 1.00 96.81 90 GLY A N 1
ATOM 664 C CA . GLY A 1 90 ? 13.945 7.099 -9.463 1.00 96.81 90 GLY A CA 1
ATOM 665 C C . GLY A 1 90 ? 12.867 8.187 -9.501 1.00 96.81 90 GLY A C 1
ATOM 666 O O . GLY A 1 90 ? 12.462 8.704 -8.462 1.00 96.81 90 GLY A O 1
ATOM 667 N N . THR A 1 91 ? 12.406 8.547 -10.697 1.00 97.44 91 THR A N 1
ATOM 668 C CA . THR A 1 91 ? 11.319 9.525 -10.861 1.00 97.44 91 THR A CA 1
ATOM 669 C C . THR A 1 91 ? 9.984 8.873 -10.517 1.00 97.44 91 THR A C 1
ATOM 671 O O . THR A 1 91 ? 9.612 7.878 -11.128 1.00 97.44 91 THR A O 1
ATOM 674 N N . ALA A 1 92 ? 9.236 9.414 -9.557 1.00 98.19 92 ALA A N 1
ATOM 675 C CA . ALA A 1 92 ? 7.928 8.868 -9.204 1.00 98.19 92 ALA A CA 1
ATOM 676 C C . ALA A 1 92 ? 6.872 9.100 -10.300 1.00 98.19 92 ALA A C 1
ATOM 678 O O . ALA A 1 92 ? 6.964 10.043 -11.087 1.00 98.19 92 ALA A O 1
ATOM 679 N N . GLY A 1 93 ? 5.840 8.257 -10.331 1.00 98.38 93 GLY A N 1
ATOM 680 C CA . GLY A 1 93 ? 4.753 8.376 -11.299 1.00 98.38 93 GLY A CA 1
ATOM 681 C C . GLY A 1 93 ? 3.568 7.462 -11.005 1.00 98.38 93 GLY A C 1
ATOM 682 O O . GLY A 1 93 ? 3.531 6.750 -9.999 1.00 98.38 93 GLY A O 1
ATOM 683 N N . THR A 1 94 ? 2.582 7.483 -11.902 1.00 98.75 94 THR A N 1
ATOM 684 C CA . THR A 1 94 ? 1.452 6.548 -11.839 1.00 98.75 94 THR A CA 1
ATOM 685 C C . THR A 1 94 ? 1.829 5.235 -12.514 1.00 98.75 94 THR A C 1
ATOM 687 O O . THR A 1 94 ? 2.171 5.217 -13.696 1.00 98.75 94 THR A O 1
ATOM 690 N N . VAL A 1 95 ? 1.742 4.138 -11.768 1.00 98.88 95 VAL A N 1
ATOM 691 C CA . VAL A 1 95 ? 1.918 2.771 -12.260 1.00 98.88 95 VAL A CA 1
ATOM 692 C C . VAL A 1 95 ? 0.533 2.150 -12.419 1.00 98.88 95 VAL A C 1
ATOM 694 O O . VAL A 1 95 ? -0.212 2.008 -11.446 1.00 98.88 95 VAL A O 1
ATOM 697 N N . THR A 1 96 ? 0.161 1.817 -13.651 1.00 98.69 96 THR A N 1
ATOM 698 C CA . THR A 1 96 ? -1.162 1.265 -13.977 1.00 98.69 96 THR A CA 1
ATOM 699 C C . THR A 1 96 ? -1.063 -0.242 -14.143 1.00 98.69 96 THR A C 1
ATOM 701 O O . THR A 1 96 ? -0.342 -0.716 -15.017 1.00 98.69 96 THR A O 1
ATOM 704 N N . LEU A 1 97 ? -1.782 -1.004 -13.322 1.00 98.62 97 LEU A N 1
ATOM 705 C CA . LEU A 1 97 ? -1.869 -2.454 -13.462 1.00 98.62 97 LEU A CA 1
ATOM 706 C C . LEU A 1 97 ? -2.755 -2.787 -14.668 1.00 98.62 97 LEU A C 1
ATOM 708 O O . LEU A 1 97 ? -3.917 -2.384 -14.717 1.00 98.62 97 LEU A O 1
ATOM 712 N N . SER A 1 98 ? -2.214 -3.541 -15.623 1.00 97.75 98 SER A N 1
ATOM 713 C CA . SER A 1 98 ? -2.964 -4.037 -16.792 1.00 97.75 98 SER A CA 1
ATOM 714 C C . SER A 1 98 ? -3.614 -5.401 -16.554 1.00 97.75 98 SER A C 1
ATOM 716 O O . SER A 1 98 ? -4.627 -5.728 -17.168 1.00 97.75 98 SER A O 1
ATOM 718 N N . THR A 1 99 ? -3.068 -6.182 -15.623 1.00 97.81 99 THR A N 1
ATOM 719 C CA . THR A 1 99 ? -3.574 -7.493 -15.205 1.00 97.81 99 THR A CA 1
ATOM 720 C C . THR A 1 99 ? -3.504 -7.620 -13.689 1.00 97.81 99 THR A C 1
ATOM 722 O O . THR A 1 99 ? -2.911 -6.778 -13.011 1.00 97.81 99 THR A O 1
ATOM 725 N N . ALA A 1 100 ? -4.113 -8.669 -13.130 1.00 97.88 100 ALA A N 1
ATOM 726 C CA . ALA A 1 100 ? -3.940 -8.966 -11.713 1.00 97.88 100 ALA A CA 1
ATOM 727 C C . ALA A 1 100 ? -2.458 -9.253 -11.427 1.00 97.88 100 ALA A C 1
ATOM 729 O O . ALA A 1 100 ? -1.801 -9.953 -12.205 1.00 97.88 100 ALA A O 1
ATOM 730 N N . MET A 1 101 ? -1.949 -8.702 -10.328 1.00 98.31 101 MET A N 1
ATOM 731 C CA . MET A 1 101 ? -0.551 -8.842 -9.925 1.00 98.31 101 MET A CA 1
ATOM 732 C C . MET A 1 101 ? -0.467 -9.475 -8.545 1.00 98.31 101 MET A C 1
ATOM 734 O O . MET A 1 101 ? -1.243 -9.127 -7.656 1.00 98.31 101 MET A O 1
ATOM 738 N N . THR A 1 102 ? 0.497 -10.368 -8.353 1.00 98.00 102 THR A N 1
ATOM 739 C CA . THR A 1 102 ? 0.814 -10.974 -7.058 1.00 98.00 102 THR A CA 1
ATOM 740 C C . THR A 1 102 ? 2.207 -10.539 -6.636 1.00 98.00 102 THR A C 1
ATOM 742 O O . THR A 1 102 ? 3.162 -10.735 -7.381 1.00 98.00 102 THR A O 1
ATOM 745 N N . VAL A 1 103 ? 2.321 -9.972 -5.436 1.00 98.25 103 VAL A N 1
ATOM 746 C CA . VAL A 1 103 ? 3.582 -9.499 -4.852 1.00 98.25 103 VAL A CA 1
ATOM 747 C C . VAL A 1 103 ? 3.756 -10.018 -3.436 1.00 98.25 103 VAL A C 1
ATOM 749 O O . VAL A 1 103 ? 2.768 -10.270 -2.742 1.00 98.25 103 VAL A O 1
ATOM 752 N N . ASN A 1 104 ? 4.999 -10.085 -2.963 1.00 97.44 104 ASN A N 1
ATOM 753 C CA . ASN A 1 104 ? 5.247 -10.134 -1.526 1.00 97.44 104 ASN A CA 1
ATOM 754 C C . ASN A 1 104 ? 5.177 -8.734 -0.915 1.00 97.44 104 ASN A C 1
ATOM 756 O O . ASN A 1 104 ? 4.247 -8.423 -0.170 1.00 97.44 104 ASN A O 1
ATOM 760 N N . SER A 1 105 ? 6.138 -7.877 -1.254 1.00 97.19 105 SER A N 1
ATOM 761 C CA . SER A 1 105 ? 6.237 -6.530 -0.700 1.00 97.19 105 SER A CA 1
ATOM 762 C C . SER A 1 105 ? 6.340 -5.487 -1.802 1.00 97.19 105 SER A C 1
ATOM 764 O O . SER A 1 105 ? 7.241 -5.550 -2.627 1.00 97.19 105 SER A O 1
ATOM 766 N N . LEU A 1 106 ? 5.461 -4.489 -1.786 1.00 98.62 106 LEU A N 1
ATOM 767 C CA . LEU A 1 106 ? 5.573 -3.309 -2.636 1.00 98.62 106 LEU A CA 1
ATOM 768 C C . LEU A 1 106 ? 6.479 -2.284 -1.951 1.00 98.62 106 LEU A C 1
ATOM 770 O O . LEU A 1 106 ? 6.143 -1.768 -0.885 1.00 98.62 106 LEU A O 1
ATOM 774 N N . ILE A 1 107 ? 7.631 -1.997 -2.547 1.00 98.62 107 ILE A N 1
ATOM 775 C CA . ILE A 1 107 ? 8.663 -1.139 -1.961 1.00 98.62 107 ILE A CA 1
ATOM 776 C C . ILE A 1 107 ? 8.721 0.173 -2.740 1.00 98.62 107 ILE A C 1
ATOM 778 O O . ILE A 1 107 ? 8.859 0.167 -3.958 1.00 98.62 107 ILE A O 1
ATOM 782 N N . THR A 1 108 ? 8.667 1.309 -2.050 1.00 98.75 108 THR A N 1
ATOM 783 C CA . THR A 1 108 ? 8.910 2.627 -2.656 1.00 98.75 108 THR A CA 1
ATOM 784 C C . THR A 1 108 ? 10.050 3.322 -1.928 1.00 98.75 108 THR A C 1
ATOM 786 O O . THR A 1 108 ? 10.015 3.427 -0.704 1.00 98.75 108 THR A O 1
ATOM 789 N N . THR A 1 109 ? 11.060 3.794 -2.657 1.00 98.06 109 THR A N 1
ATOM 790 C CA . THR A 1 109 ? 12.209 4.529 -2.082 1.00 98.06 109 THR A CA 1
ATOM 791 C C . THR A 1 109 ? 12.130 6.037 -2.309 1.00 98.06 109 THR A C 1
ATOM 793 O O . THR A 1 109 ? 12.905 6.800 -1.740 1.00 98.06 109 THR A O 1
ATOM 796 N N . VAL A 1 110 ? 11.169 6.471 -3.123 1.00 97.44 110 VAL A N 1
ATOM 797 C CA . VAL A 1 110 ? 10.811 7.871 -3.348 1.00 97.44 110 VAL A CA 1
ATOM 798 C C . VAL A 1 110 ? 9.307 8.038 -3.166 1.00 97.44 110 VAL A C 1
ATOM 800 O O . VAL A 1 110 ? 8.530 7.091 -3.319 1.00 97.44 110 VAL A O 1
ATOM 803 N N . ASN A 1 111 ? 8.885 9.253 -2.841 1.00 96.75 111 ASN A N 1
ATOM 804 C CA . ASN A 1 111 ? 7.480 9.580 -2.654 1.00 96.75 111 ASN A CA 1
ATOM 805 C C . ASN A 1 111 ? 6.764 9.894 -3.974 1.00 96.75 111 ASN A C 1
ATOM 807 O O . ASN A 1 111 ? 7.390 10.329 -4.933 1.00 96.75 111 ASN A O 1
ATOM 811 N N . GLY A 1 112 ? 5.432 9.779 -3.990 1.00 97.75 112 GLY A N 1
ATOM 812 C CA . GLY A 1 112 ? 4.597 10.213 -5.117 1.00 97.75 112 GLY A CA 1
ATOM 813 C C . GLY A 1 112 ? 4.176 9.105 -6.082 1.00 97.75 112 GLY A C 1
ATOM 814 O O . GLY A 1 112 ? 3.481 9.391 -7.053 1.00 97.75 112 GLY A O 1
ATOM 815 N N . TYR A 1 113 ? 4.543 7.849 -5.818 1.00 98.69 113 TYR A N 1
ATOM 816 C CA . TYR A 1 113 ? 4.027 6.721 -6.590 1.00 98.69 113 TYR A CA 1
ATOM 817 C C . TYR A 1 113 ? 2.535 6.492 -6.327 1.00 98.69 113 TYR A C 1
ATOM 819 O O . TYR A 1 113 ? 2.089 6.445 -5.174 1.00 98.69 113 TYR A O 1
ATOM 827 N N . ILE A 1 114 ? 1.774 6.313 -7.408 1.00 98.75 114 ILE A N 1
ATOM 828 C CA . ILE A 1 114 ? 0.349 5.969 -7.378 1.00 98.75 114 ILE A CA 1
ATOM 829 C C . ILE A 1 114 ? 0.161 4.654 -8.125 1.00 98.75 114 ILE A C 1
ATOM 831 O O . ILE A 1 114 ? 0.449 4.569 -9.315 1.00 98.75 114 ILE A O 1
ATOM 835 N N . PHE A 1 115 ? -0.362 3.643 -7.443 1.00 98.75 115 PHE A N 1
ATOM 836 C CA . PHE A 1 115 ? -0.725 2.363 -8.046 1.00 98.75 115 PHE A CA 1
ATOM 837 C C . PHE A 1 115 ? -2.198 2.396 -8.413 1.00 98.75 115 PHE A C 1
ATOM 839 O O . PHE A 1 115 ? -3.040 2.651 -7.554 1.00 98.75 115 PHE A O 1
ATOM 846 N N . SER A 1 116 ? -2.512 2.189 -9.686 1.00 98.56 116 SER A N 1
ATOM 847 C CA . SER A 1 116 ? -3.856 2.378 -10.239 1.00 98.56 116 SER A CA 1
ATOM 848 C C . SER A 1 116 ? -4.248 1.245 -11.189 1.00 98.56 116 SER A C 1
ATOM 850 O O . SER A 1 116 ? -3.476 0.314 -11.409 1.00 98.56 116 SER A O 1
ATOM 852 N N . GLY A 1 117 ? -5.463 1.317 -11.731 1.00 97.12 117 GLY A N 1
ATOM 853 C CA . GLY A 1 117 ? -6.057 0.273 -12.564 1.00 97.12 117 GLY A CA 1
ATOM 854 C C . GLY A 1 117 ? -7.125 -0.530 -11.819 1.00 97.12 117 GLY A C 1
ATOM 855 O O . GLY A 1 117 ? -7.158 -0.582 -10.589 1.00 97.12 117 GLY A O 1
ATOM 856 N N . SER A 1 118 ? -8.029 -1.135 -12.586 1.00 95.75 118 SER A N 1
ATOM 857 C CA . SER A 1 118 ? -9.088 -2.016 -12.079 1.00 95.75 118 SER A CA 1
ATOM 858 C C . SER A 1 118 ? -8.620 -3.407 -11.619 1.00 95.75 118 SER A C 1
ATOM 860 O O . SER A 1 118 ? -9.294 -3.974 -10.754 1.00 95.75 118 SER A O 1
ATOM 862 N N . PRO A 1 119 ? -7.523 -3.994 -12.148 1.00 97.31 119 PRO A N 1
ATOM 863 C CA . PRO A 1 119 ? -7.047 -5.282 -11.663 1.00 97.31 119 PRO A CA 1
ATOM 864 C C 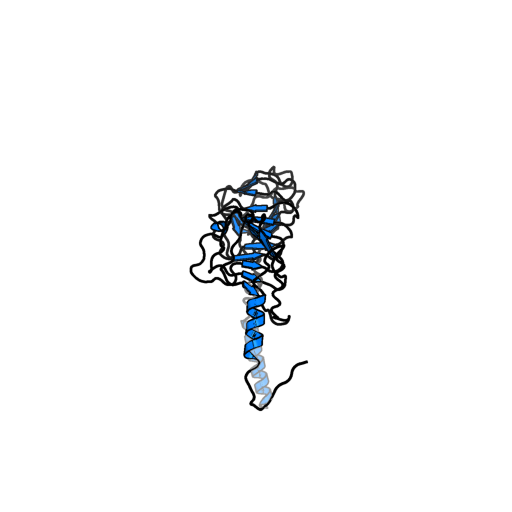. PRO A 1 119 ? -6.637 -5.271 -10.188 1.00 97.31 119 PRO A C 1
ATOM 866 O O . PRO A 1 119 ? -6.312 -4.234 -9.608 1.00 97.31 119 PRO A O 1
ATOM 869 N N . VAL A 1 120 ? -6.648 -6.460 -9.583 1.00 97.56 120 VAL A N 1
ATOM 870 C CA . VAL A 1 120 ? -6.332 -6.641 -8.163 1.00 97.56 120 VAL A CA 1
ATOM 871 C C . VAL A 1 120 ? -4.825 -6.804 -7.963 1.00 97.56 120 VAL A C 1
ATOM 873 O O . VAL A 1 120 ? -4.200 -7.668 -8.581 1.00 97.56 120 VAL A O 1
ATOM 876 N N . LEU A 1 121 ? -4.265 -6.016 -7.046 1.00 98.31 121 LEU A N 1
ATOM 877 C CA . LEU A 1 121 ? -2.946 -6.230 -6.458 1.00 98.31 121 LEU A CA 1
ATOM 878 C C . LEU A 1 121 ? -3.070 -7.151 -5.233 1.00 98.31 121 LEU A C 1
ATOM 880 O O . LEU A 1 121 ? -3.676 -6.793 -4.222 1.00 98.31 121 LEU A O 1
ATOM 884 N N . THR A 1 122 ? -2.496 -8.343 -5.320 1.00 98.12 122 THR A N 1
ATOM 885 C CA . THR A 1 122 ? -2.553 -9.374 -4.281 1.00 98.12 122 THR A CA 1
ATOM 886 C C . THR A 1 122 ? -1.254 -9.400 -3.487 1.00 98.12 122 THR A C 1
ATOM 888 O O . THR A 1 122 ? -0.197 -9.707 -4.034 1.00 98.12 122 THR A O 1
ATOM 891 N N . PHE A 1 123 ? -1.336 -9.126 -2.186 1.00 98.00 123 PHE A N 1
ATOM 892 C CA . PHE A 1 123 ? -0.229 -9.293 -1.245 1.00 98.00 123 PHE A CA 1
ATOM 893 C C . PHE A 1 123 ? -0.213 -10.731 -0.712 1.00 98.00 123 PHE A C 1
ATOM 895 O O . PHE A 1 123 ? -1.155 -11.161 -0.042 1.00 98.00 123 PHE A O 1
ATOM 902 N N . SER A 1 124 ? 0.853 -11.477 -1.013 1.00 96.00 124 SER A N 1
ATOM 903 C CA . SER A 1 124 ? 0.998 -12.898 -0.684 1.00 96.00 124 SER A CA 1
ATOM 904 C C . SER A 1 124 ? 2.363 -13.231 -0.071 1.00 96.00 124 SER A C 1
ATOM 906 O O . SER A 1 124 ? 3.362 -12.538 -0.256 1.00 96.00 124 SER A O 1
ATOM 908 N N . GLY A 1 125 ? 2.420 -14.325 0.683 1.00 92.88 125 GLY A N 1
ATOM 909 C CA . GLY A 1 125 ? 3.611 -14.747 1.415 1.00 92.88 125 GLY A CA 1
ATOM 910 C C . GLY A 1 125 ? 3.747 -14.105 2.798 1.00 92.88 125 GLY A C 1
ATOM 911 O O . GLY A 1 125 ? 2.901 -13.338 3.265 1.00 92.88 125 GLY A O 1
ATOM 912 N N . ALA A 1 126 ? 4.819 -14.472 3.500 1.00 90.81 126 ALA A N 1
ATOM 913 C CA . ALA A 1 126 ? 5.064 -14.002 4.858 1.00 90.81 126 ALA A CA 1
ATOM 914 C C . ALA A 1 126 ? 5.337 -12.490 4.878 1.00 90.81 126 ALA A C 1
ATOM 916 O O . ALA A 1 126 ? 6.095 -11.983 4.053 1.00 90.81 126 ALA A O 1
ATOM 917 N N . ASN A 1 127 ? 4.740 -11.790 5.848 1.00 91.69 127 ASN A N 1
ATOM 918 C CA . ASN A 1 127 ? 4.892 -10.345 6.060 1.00 91.69 127 ASN A CA 1
ATOM 919 C C . ASN A 1 127 ? 4.561 -9.470 4.834 1.00 91.69 127 ASN A C 1
ATOM 921 O O . ASN A 1 127 ? 5.072 -8.358 4.727 1.00 91.69 127 ASN A O 1
ATOM 925 N N . ALA A 1 128 ? 3.700 -9.952 3.933 1.00 97.12 128 ALA A N 1
ATOM 926 C CA . ALA A 1 128 ? 3.348 -9.248 2.707 1.00 97.12 128 ALA A CA 1
ATOM 927 C C . ALA A 1 128 ? 2.713 -7.872 2.970 1.00 97.12 128 ALA A C 1
ATOM 929 O O . ALA A 1 128 ? 1.942 -7.696 3.922 1.00 97.12 128 ALA A O 1
ATOM 930 N N . GLY A 1 129 ? 3.019 -6.889 2.127 1.00 98.19 129 GLY A N 1
ATOM 931 C CA . GLY A 1 129 ? 2.470 -5.545 2.269 1.00 98.19 129 GLY A CA 1
ATOM 932 C C . GLY A 1 129 ? 3.282 -4.464 1.573 1.00 98.19 129 GLY A C 1
ATOM 933 O O . GLY A 1 129 ? 3.767 -4.659 0.464 1.00 98.19 129 GLY A O 1
ATOM 934 N N . VAL A 1 130 ? 3.392 -3.295 2.200 1.00 98.75 130 VAL A N 1
ATOM 935 C CA . VAL A 1 130 ? 4.006 -2.104 1.609 1.00 98.75 130 VAL A CA 1
ATOM 936 C C . VAL A 1 130 ? 5.116 -1.567 2.503 1.00 98.75 130 VAL A C 1
ATOM 938 O O . VAL A 1 130 ? 4.911 -1.293 3.689 1.00 98.75 130 VAL A O 1
ATOM 941 N N . VAL A 1 131 ? 6.273 -1.328 1.896 1.00 98.50 131 VAL A N 1
ATOM 942 C CA . VAL A 1 131 ? 7.445 -0.720 2.522 1.00 98.50 131 VAL A CA 1
ATOM 943 C C . VAL A 1 131 ? 7.645 0.673 1.923 1.00 98.50 131 VAL A C 1
ATOM 945 O O . VAL A 1 131 ? 8.194 0.829 0.834 1.00 98.50 131 VAL A O 1
ATOM 948 N N . ALA A 1 132 ? 7.171 1.698 2.630 1.00 98.44 132 ALA A N 1
ATOM 949 C CA . ALA A 1 132 ? 7.281 3.095 2.208 1.00 98.44 132 ALA A CA 1
ATOM 950 C C . ALA A 1 132 ? 8.556 3.725 2.796 1.00 98.44 132 ALA A C 1
ATOM 952 O O . ALA A 1 132 ? 8.528 4.248 3.910 1.00 98.44 132 ALA A O 1
ATOM 953 N N . ASN A 1 133 ? 9.676 3.650 2.078 1.00 97.69 133 ASN A N 1
ATOM 954 C CA . ASN A 1 133 ? 10.996 4.124 2.511 1.00 97.69 133 ASN A CA 1
ATOM 955 C C . ASN A 1 133 ? 11.299 5.536 1.991 1.00 97.69 133 ASN A C 1
ATOM 957 O O . ASN A 1 133 ? 12.282 5.765 1.293 1.00 97.69 133 ASN A O 1
ATOM 961 N N . HIS A 1 134 ? 10.445 6.488 2.344 1.00 96.38 134 HIS A N 1
ATOM 962 C CA . HIS A 1 134 ? 10.562 7.903 1.990 1.00 96.38 134 HIS A CA 1
ATOM 963 C C . HIS A 1 134 ? 9.942 8.746 3.105 1.00 96.38 134 HIS A C 1
ATOM 965 O O . HIS A 1 134 ? 9.146 8.235 3.880 1.00 96.38 134 HIS A O 1
ATOM 971 N N . VAL A 1 135 ? 10.293 10.025 3.228 1.00 90.50 135 VAL A N 1
ATOM 972 C CA . VAL A 1 135 ? 9.906 10.835 4.408 1.00 90.50 135 VAL A CA 1
ATOM 973 C C . VAL A 1 135 ? 8.855 11.912 4.130 1.00 90.50 135 VAL A C 1
ATOM 975 O O . VAL A 1 135 ? 8.257 12.437 5.064 1.00 90.50 135 VAL A O 1
ATOM 978 N N . THR A 1 136 ? 8.584 12.231 2.865 1.00 89.94 136 THR A N 1
ATOM 979 C CA . THR A 1 136 ? 7.613 13.259 2.454 1.00 89.94 136 THR A CA 1
ATOM 980 C C . THR A 1 136 ? 6.473 12.650 1.645 1.00 89.94 136 THR A C 1
ATOM 982 O O . THR A 1 136 ? 6.647 11.631 0.991 1.00 89.94 136 THR A O 1
ATOM 985 N N . SER A 1 137 ? 5.294 13.282 1.650 1.00 93.69 137 SER A N 1
ATOM 986 C CA . SER A 1 137 ? 4.128 12.843 0.858 1.00 93.69 137 SER A CA 1
ATOM 987 C C . SER A 1 137 ? 3.777 11.349 1.060 1.00 93.69 137 SER A C 1
ATOM 989 O O . SER A 1 137 ? 4.031 10.797 2.129 1.00 93.69 137 SER A O 1
ATOM 991 N N . SER A 1 138 ? 3.116 10.697 0.097 1.00 96.19 138 SER A N 1
ATOM 992 C CA . SER A 1 138 ? 2.663 9.299 0.185 1.00 96.19 138 SER A CA 1
ATOM 993 C C . SER A 1 138 ? 3.078 8.430 -0.996 1.00 96.19 138 SER A C 1
ATOM 995 O O . SER A 1 138 ? 3.277 8.903 -2.113 1.00 96.19 138 SER A O 1
ATOM 997 N N . THR A 1 139 ? 3.105 7.128 -0.720 1.00 98.62 139 THR A N 1
ATOM 998 C CA . THR A 1 139 ? 2.770 6.088 -1.699 1.00 98.62 139 THR A CA 1
ATOM 999 C C . THR A 1 139 ? 1.270 5.850 -1.652 1.00 98.62 139 THR A C 1
ATOM 1001 O O . THR A 1 139 ? 0.721 5.736 -0.559 1.00 98.62 139 THR A O 1
ATOM 1004 N N . THR A 1 140 ? 0.600 5.786 -2.801 1.00 98.62 140 THR A N 1
ATOM 1005 C CA . THR A 1 140 ? -0.868 5.724 -2.867 1.00 98.62 140 THR A CA 1
ATOM 1006 C C . THR A 1 140 ? -1.337 4.451 -3.557 1.00 98.62 140 THR A C 1
ATOM 1008 O O . THR A 1 140 ? -0.937 4.175 -4.686 1.00 98.62 140 THR A O 1
ATOM 1011 N N . LEU A 1 141 ? -2.220 3.695 -2.903 1.00 98.56 141 LEU A N 1
ATOM 1012 C CA . LEU A 1 141 ? -2.928 2.564 -3.504 1.00 98.56 141 LEU A CA 1
ATOM 1013 C C . LEU A 1 141 ? -4.319 3.014 -3.956 1.00 98.56 141 LEU A C 1
ATOM 1015 O O . LEU A 1 141 ? -5.230 3.143 -3.139 1.00 98.56 141 LEU A O 1
ATOM 1019 N N . SER A 1 142 ? -4.473 3.247 -5.257 1.00 98.00 142 SER A N 1
ATOM 1020 C CA . SER A 1 142 ? -5.746 3.571 -5.915 1.00 98.00 142 SER A CA 1
ATOM 1021 C C . SER A 1 142 ? -6.325 2.387 -6.706 1.00 98.00 142 SER A C 1
ATOM 1023 O O . SER A 1 142 ? -7.488 2.435 -7.103 1.00 98.00 142 SER A O 1
ATOM 1025 N N . CYS A 1 143 ? -5.553 1.321 -6.935 1.00 97.44 143 CYS A N 1
ATOM 1026 C CA . CYS A 1 143 ? -6.034 0.058 -7.499 1.00 97.44 143 CYS A CA 1
ATOM 1027 C C . CYS A 1 143 ? -6.812 -0.767 -6.464 1.00 97.44 143 CYS A C 1
ATOM 1029 O O . CYS A 1 143 ? -6.758 -0.494 -5.263 1.00 97.44 143 CYS A O 1
ATOM 1031 N N . ASN A 1 144 ? -7.500 -1.814 -6.918 1.00 96.38 144 ASN A N 1
ATOM 1032 C CA . ASN A 1 144 ? -8.056 -2.812 -6.007 1.00 96.38 144 ASN A CA 1
ATOM 1033 C C . ASN A 1 144 ? -6.902 -3.602 -5.376 1.00 96.38 144 ASN A C 1
ATOM 1035 O O . ASN A 1 144 ? -5.929 -3.928 -6.057 1.00 96.38 144 ASN A O 1
ATOM 1039 N N . TYR A 1 145 ? -6.991 -3.930 -4.088 1.00 97.00 145 TYR A N 1
ATOM 1040 C CA . TYR A 1 145 ? -5.959 -4.719 -3.417 1.00 97.00 145 TYR A CA 1
ATOM 1041 C C . TYR A 1 145 ? -6.539 -5.699 -2.397 1.00 97.00 145 TYR A C 1
ATOM 1043 O O . TYR A 1 145 ? -7.577 -5.453 -1.775 1.00 97.00 145 TYR A O 1
ATOM 1051 N N . THR A 1 146 ? -5.856 -6.830 -2.236 1.00 97.06 146 THR A N 1
ATOM 1052 C CA . THR A 1 146 ? -6.259 -7.919 -1.342 1.00 97.06 146 THR A CA 1
ATOM 1053 C C . THR A 1 146 ? -5.052 -8.587 -0.685 1.00 97.06 146 THR A C 1
ATOM 1055 O O . THR A 1 146 ? -3.908 -8.374 -1.085 1.00 97.06 146 THR A O 1
ATOM 1058 N N . GLY A 1 147 ? -5.310 -9.377 0.350 1.00 95.81 147 GLY A N 1
ATOM 1059 C CA . GLY A 1 147 ? -4.314 -10.059 1.166 1.00 95.81 147 GLY A CA 1
ATOM 1060 C C . GLY A 1 147 ? -4.898 -10.440 2.524 1.00 95.81 147 GLY A C 1
ATOM 1061 O O . GLY A 1 147 ? -5.926 -9.906 2.943 1.00 95.81 147 GLY A O 1
ATOM 1062 N N . SER A 1 148 ? -4.242 -11.361 3.229 1.00 93.25 148 SER A N 1
ATOM 1063 C CA . SER A 1 148 ? -4.668 -11.777 4.573 1.00 93.25 148 SER A CA 1
ATOM 1064 C C . SER A 1 148 ? -4.454 -10.673 5.614 1.00 93.25 148 SER A C 1
ATOM 1066 O O . SER A 1 148 ? -5.330 -10.406 6.436 1.00 93.25 148 SER A O 1
ATOM 1068 N N . ILE A 1 149 ? -3.291 -10.018 5.562 1.00 96.00 149 ILE A N 1
ATOM 1069 C CA . ILE A 1 149 ? -2.893 -8.880 6.395 1.00 96.00 149 ILE A CA 1
ATOM 1070 C C . ILE A 1 149 ? -2.073 -7.933 5.518 1.00 96.00 149 ILE A C 1
ATOM 1072 O O . ILE A 1 149 ? -1.163 -8.388 4.826 1.00 96.00 149 ILE A O 1
ATOM 1076 N N . LEU A 1 150 ? -2.336 -6.625 5.581 1.00 98.00 150 LEU A N 1
ATOM 1077 C CA . LEU A 1 150 ? -1.434 -5.626 5.002 1.00 98.00 150 LEU A CA 1
ATOM 1078 C C . LEU A 1 150 ? -0.384 -5.213 6.032 1.00 98.00 150 LEU A C 1
ATOM 1080 O O . LEU A 1 150 ? -0.715 -4.557 7.022 1.00 98.00 150 LEU A O 1
ATOM 1084 N N . ASN A 1 151 ? 0.879 -5.557 5.791 1.00 98.31 151 ASN A N 1
ATOM 1085 C CA . ASN A 1 151 ? 1.990 -5.085 6.612 1.00 98.31 151 ASN A CA 1
ATOM 1086 C C . ASN A 1 151 ? 2.532 -3.768 6.046 1.00 98.31 151 ASN A C 1
ATOM 1088 O O . ASN A 1 151 ? 3.098 -3.736 4.959 1.00 98.31 151 ASN A O 1
ATOM 1092 N N . LYS A 1 152 ? 2.368 -2.672 6.781 1.00 98.38 152 LYS A N 1
ATOM 1093 C CA . LYS A 1 152 ? 2.954 -1.370 6.473 1.00 98.38 152 LYS A CA 1
ATOM 1094 C C . LYS A 1 152 ? 4.210 -1.154 7.313 1.00 98.38 152 LYS A C 1
ATOM 1096 O O . LYS A 1 152 ? 4.143 -1.091 8.540 1.00 98.38 152 LYS A O 1
ATOM 1101 N N . SER A 1 153 ? 5.339 -0.965 6.640 1.00 98.06 153 SER A N 1
ATOM 1102 C CA . SER A 1 153 ? 6.621 -0.595 7.245 1.00 98.06 153 SER A CA 1
ATOM 1103 C C . SER A 1 153 ? 7.298 0.539 6.461 1.00 98.06 153 SER A C 1
ATOM 1105 O O . SER A 1 153 ? 6.700 1.128 5.551 1.00 98.06 153 SER A O 1
ATOM 1107 N N . GLY A 1 154 ? 8.516 0.910 6.856 1.00 97.56 154 GLY A N 1
ATOM 1108 C CA . GLY A 1 154 ? 9.198 2.104 6.355 1.00 97.56 154 GLY A CA 1
ATOM 1109 C C . GLY A 1 154 ? 8.665 3.391 6.992 1.00 97.56 154 GLY A C 1
ATOM 1110 O O . GLY A 1 154 ? 7.549 3.434 7.513 1.00 97.56 154 GLY A O 1
ATOM 1111 N N . THR A 1 155 ? 9.479 4.442 6.980 1.00 96.31 155 THR A N 1
ATOM 1112 C CA . THR A 1 155 ? 9.202 5.720 7.660 1.00 96.31 155 THR A CA 1
ATOM 1113 C C . THR A 1 155 ? 8.103 6.549 6.993 1.00 96.31 155 THR A C 1
ATOM 1115 O O . THR A 1 155 ? 7.541 7.442 7.624 1.00 96.31 155 THR A O 1
ATOM 1118 N N . GLY A 1 156 ? 7.761 6.240 5.744 1.00 97.19 156 GLY A N 1
ATOM 1119 C CA . GLY A 1 156 ? 6.846 7.019 4.923 1.00 97.19 156 GLY A CA 1
ATOM 1120 C C . GLY A 1 156 ? 5.373 6.759 5.156 1.00 97.19 156 GLY A C 1
ATOM 1121 O O . GLY A 1 156 ? 4.958 5.844 5.877 1.00 97.19 156 GLY A O 1
ATOM 1122 N N . ARG A 1 157 ? 4.564 7.575 4.484 1.00 96.75 157 ARG A N 1
ATOM 1123 C CA . ARG A 1 157 ? 3.106 7.468 4.479 1.00 96.75 157 ARG A CA 1
ATOM 1124 C C . ARG A 1 157 ? 2.627 6.543 3.359 1.00 96.75 157 ARG A C 1
ATOM 1126 O O . ARG A 1 157 ? 3.058 6.681 2.212 1.00 96.75 157 ARG A O 1
ATOM 1133 N N . LEU A 1 158 ? 1.700 5.648 3.689 1.00 98.31 158 LEU A N 1
ATOM 1134 C CA . LEU A 1 158 ? 0.905 4.875 2.736 1.00 98.31 158 LEU A CA 1
ATOM 1135 C C . LEU A 1 158 ? -0.536 5.379 2.754 1.00 98.31 158 LEU A C 1
ATOM 1137 O O . LEU A 1 158 ? -1.193 5.263 3.780 1.00 98.31 158 LEU A O 1
ATOM 1141 N N . GLU A 1 159 ? -1.026 5.873 1.623 1.00 97.75 159 GLU A N 1
ATOM 1142 C CA . GLU A 1 159 ? -2.405 6.318 1.432 1.00 97.75 159 GLU A CA 1
ATOM 1143 C C . GLU A 1 159 ? -3.247 5.198 0.800 1.00 97.75 159 GLU A C 1
ATOM 1145 O O . GLU A 1 159 ? -2.979 4.757 -0.321 1.00 97.75 159 GLU A O 1
ATOM 1150 N N . LEU A 1 160 ? -4.289 4.752 1.500 1.00 97.56 160 LEU A N 1
ATOM 1151 C CA . LEU A 1 160 ? -5.295 3.823 0.991 1.00 97.56 160 LEU A CA 1
ATOM 1152 C C . LEU A 1 160 ? -6.397 4.608 0.278 1.00 97.56 160 LEU A C 1
ATOM 1154 O O . LEU A 1 160 ? -7.285 5.162 0.924 1.00 97.56 160 LEU A O 1
ATOM 1158 N N . ASN A 1 161 ? -6.375 4.653 -1.052 1.00 96.06 161 ASN A N 1
ATOM 1159 C CA . ASN A 1 161 ? -7.310 5.453 -1.844 1.00 96.06 161 ASN A CA 1
ATOM 1160 C C . ASN A 1 161 ? -8.200 4.626 -2.789 1.00 96.06 161 ASN A C 1
ATOM 1162 O O . ASN A 1 161 ? -8.620 5.094 -3.843 1.00 96.06 161 ASN A O 1
ATOM 1166 N N . ASN A 1 162 ? -8.540 3.406 -2.386 1.00 95.19 162 ASN A N 1
ATOM 1167 C CA . ASN A 1 162 ? -9.527 2.570 -3.062 1.00 95.19 162 ASN A CA 1
ATOM 1168 C C . ASN A 1 162 ? -10.489 1.968 -2.023 1.00 95.19 162 ASN A C 1
ATOM 1170 O O . ASN A 1 162 ? -10.048 1.621 -0.930 1.00 95.19 162 ASN A O 1
ATOM 1174 N N . SER A 1 163 ? -11.791 1.910 -2.328 1.00 93.69 163 SER A N 1
ATOM 1175 C CA . SER A 1 163 ? -12.849 1.403 -1.430 1.00 93.69 163 SER A CA 1
ATOM 1176 C C . SER A 1 163 ? -13.306 -0.029 -1.723 1.00 93.69 163 SER A C 1
ATOM 1178 O O . SER A 1 163 ? -14.200 -0.528 -1.048 1.00 93.69 163 SER A O 1
ATOM 1180 N N . LEU A 1 164 ? -12.752 -0.674 -2.750 1.00 92.81 164 LEU A N 1
ATOM 1181 C CA . LEU A 1 164 ? -13.073 -2.043 -3.170 1.00 92.81 164 LEU A CA 1
ATOM 1182 C C . LEU A 1 164 ? -12.062 -3.068 -2.629 1.00 92.81 164 LEU A C 1
ATOM 1184 O O . LEU A 1 164 ? -11.985 -4.197 -3.111 1.00 92.81 164 LEU A O 1
ATOM 1188 N N . ASN A 1 165 ? -11.253 -2.683 -1.646 1.00 91.00 165 ASN A N 1
ATOM 1189 C CA . ASN A 1 165 ? -10.270 -3.557 -1.026 1.00 91.00 165 ASN A CA 1
ATOM 1190 C C . ASN A 1 165 ? -10.907 -4.534 -0.028 1.00 91.00 165 ASN A C 1
ATOM 1192 O O . ASN A 1 165 ? -11.892 -4.228 0.640 1.00 91.00 165 ASN A O 1
ATOM 1196 N N . THR A 1 166 ? -10.295 -5.711 0.109 1.00 93.31 166 THR A N 1
ATOM 1197 C CA . THR A 1 166 ? -10.826 -6.826 0.921 1.00 93.31 166 THR A CA 1
ATOM 1198 C C . THR A 1 166 ? -9.916 -7.227 2.084 1.00 93.31 166 THR A C 1
ATOM 1200 O O . THR A 1 166 ? -10.103 -8.273 2.699 1.00 93.31 166 THR A O 1
ATOM 1203 N N . ILE A 1 167 ? -8.928 -6.393 2.415 1.00 94.75 167 ILE A N 1
ATOM 1204 C CA . ILE A 1 167 ? -8.010 -6.646 3.530 1.00 94.75 167 ILE A CA 1
ATOM 1205 C C . ILE A 1 167 ? -8.730 -6.461 4.869 1.00 94.75 167 ILE A C 1
ATOM 1207 O O . ILE A 1 167 ? -9.203 -5.367 5.184 1.00 94.75 167 ILE A O 1
ATOM 1211 N N . GLY A 1 168 ? -8.748 -7.527 5.674 1.00 93.12 168 GLY A N 1
ATOM 1212 C CA . GLY A 1 168 ? -9.415 -7.564 6.978 1.00 93.12 168 GLY A CA 1
ATOM 1213 C C . GLY A 1 168 ? -8.542 -7.187 8.178 1.00 93.12 168 GLY A C 1
ATOM 1214 O O . GLY A 1 168 ? -9.074 -7.045 9.276 1.00 93.12 168 GLY A O 1
ATOM 1215 N N . LYS A 1 169 ? -7.220 -7.045 8.003 1.00 96.75 169 LYS A N 1
ATOM 1216 C CA . LYS A 1 169 ? -6.284 -6.651 9.070 1.00 96.75 169 LYS A CA 1
ATOM 1217 C C . LYS A 1 169 ? -5.118 -5.823 8.539 1.00 96.75 169 LYS A C 1
ATOM 1219 O O . LYS A 1 169 ? -4.584 -6.098 7.465 1.00 96.75 169 LYS A O 1
ATOM 1224 N N . TYR A 1 170 ? -4.673 -4.862 9.339 1.00 98.19 170 TYR A N 1
ATOM 1225 C CA . TYR A 1 170 ? -3.577 -3.953 9.021 1.00 98.19 170 TYR A CA 1
ATOM 1226 C C . TYR A 1 170 ? -2.561 -3.968 10.154 1.00 98.19 170 TYR A C 1
ATOM 1228 O O . TYR A 1 170 ? -2.900 -3.677 11.299 1.00 98.19 170 TYR A O 1
ATOM 1236 N N . LYS A 1 171 ? -1.304 -4.266 9.835 1.00 98.00 171 LYS A N 1
ATOM 1237 C CA . LYS A 1 171 ? -0.191 -4.157 10.777 1.00 98.00 171 LYS A CA 1
ATOM 1238 C C . LYS A 1 171 ? 0.694 -2.993 10.363 1.00 98.00 171 LYS A C 1
ATOM 1240 O O . LYS A 1 171 ? 1.165 -2.972 9.233 1.00 98.00 171 LYS A O 1
ATOM 1245 N N . VAL A 1 172 ? 0.943 -2.044 11.257 1.00 98.44 172 VAL A N 1
ATOM 1246 C CA . VAL A 1 172 ? 1.750 -0.851 10.979 1.00 98.44 172 VAL A CA 1
ATOM 1247 C C . VAL A 1 172 ? 2.923 -0.808 11.950 1.00 98.44 172 VAL A C 1
ATOM 1249 O O . VAL A 1 172 ? 2.740 -0.546 13.136 1.00 98.44 172 VAL A O 1
ATOM 1252 N N . THR A 1 173 ? 4.130 -1.062 11.446 1.00 97.56 173 THR A N 1
ATOM 1253 C CA . THR A 1 173 ? 5.365 -1.076 12.254 1.00 97.56 173 THR A CA 1
ATOM 1254 C C . THR A 1 173 ? 6.250 0.149 12.026 1.00 97.56 173 THR A C 1
ATOM 1256 O O . THR A 1 173 ? 7.338 0.246 12.583 1.00 97.56 173 THR A O 1
ATOM 1259 N N . GLY A 1 174 ? 5.830 1.070 11.157 1.00 96.12 174 GLY A N 1
ATOM 1260 C CA . GLY A 1 174 ? 6.562 2.299 10.871 1.00 96.12 174 GLY A CA 1
ATOM 1261 C C . GLY A 1 174 ? 5.794 3.247 9.954 1.00 96.12 174 GLY A C 1
ATOM 1262 O O . GLY A 1 174 ? 4.965 2.822 9.135 1.00 96.12 174 GLY A O 1
ATOM 1263 N N . GLY A 1 175 ? 6.085 4.540 10.100 1.00 96.38 175 GLY A N 1
ATOM 1264 C CA . GLY A 1 175 ? 5.423 5.609 9.356 1.00 96.38 175 GLY A CA 1
ATOM 1265 C C . GLY A 1 175 ? 3.922 5.665 9.639 1.00 96.38 175 GLY A C 1
ATOM 1266 O O . GLY A 1 175 ? 3.472 5.285 10.721 1.00 96.38 175 GLY A O 1
ATOM 1267 N N . PHE A 1 176 ? 3.140 6.114 8.656 1.00 95.44 176 PHE A N 1
ATOM 1268 C CA . PHE A 1 176 ? 1.686 6.240 8.785 1.00 95.44 176 PHE A CA 1
ATOM 1269 C C . PHE A 1 176 ? 0.944 5.453 7.707 1.00 95.44 176 PHE A C 1
ATOM 1271 O O . PHE A 1 176 ? 1.297 5.504 6.527 1.00 95.44 176 PHE A O 1
ATOM 1278 N N . LEU A 1 177 ? -0.114 4.761 8.120 1.00 97.38 177 LEU A N 1
ATOM 1279 C CA . LEU A 1 177 ? -1.197 4.322 7.255 1.00 97.38 177 LEU A CA 1
ATOM 1280 C C . LEU A 1 177 ? -2.274 5.408 7.254 1.00 97.38 177 LEU A C 1
ATOM 1282 O O . LEU A 1 177 ? -2.816 5.744 8.309 1.00 97.38 177 LEU A O 1
ATOM 1286 N N . THR A 1 178 ? -2.582 5.954 6.085 1.00 95.75 178 THR A N 1
ATOM 1287 C CA . THR A 1 178 ? -3.558 7.027 5.921 1.00 95.75 178 THR A CA 1
ATOM 1288 C C . THR A 1 178 ? -4.658 6.678 4.942 1.00 95.75 178 THR A C 1
ATOM 1290 O O . THR A 1 178 ? -4.517 5.788 4.105 1.00 95.75 178 THR A O 1
ATOM 1293 N N . PHE A 1 179 ? -5.802 7.331 5.109 1.00 94.75 179 PHE A N 1
ATOM 1294 C CA . PHE A 1 179 ? -7.016 7.042 4.360 1.00 94.75 179 PHE A CA 1
ATOM 1295 C C . PHE A 1 179 ? -7.917 8.286 4.318 1.00 94.75 179 PHE A C 1
ATOM 1297 O O . PHE A 1 179 ? -8.115 8.933 5.353 1.00 94.75 179 PHE A O 1
ATOM 1304 N N . PRO A 1 180 ? -8.517 8.614 3.162 1.00 93.56 180 PRO A N 1
ATOM 1305 C CA . PRO A 1 180 ? -9.375 9.786 3.026 1.00 93.56 180 PRO A CA 1
ATOM 1306 C C . PRO A 1 180 ? -10.797 9.554 3.553 1.00 93.56 180 PRO A C 1
ATOM 1308 O O . PRO A 1 180 ? -11.550 10.508 3.719 1.00 93.56 180 PRO A O 1
ATOM 1311 N N . SER A 1 181 ? -11.191 8.294 3.774 1.00 92.75 181 SER A N 1
ATOM 1312 C CA . SER A 1 181 ? -12.499 7.901 4.307 1.00 92.75 181 SER A CA 1
ATOM 1313 C C . SER A 1 181 ? -12.435 6.492 4.902 1.00 92.75 181 SER A C 1
ATOM 1315 O O . SER A 1 181 ? -11.646 5.658 4.462 1.00 92.75 181 SER A O 1
ATOM 1317 N N . VAL A 1 182 ? -13.279 6.187 5.889 1.00 92.12 182 VAL A N 1
ATOM 1318 C CA . VAL A 1 182 ? -13.290 4.871 6.556 1.00 92.12 182 VAL A CA 1
ATOM 1319 C C . VAL A 1 182 ? -13.715 3.732 5.618 1.00 92.12 182 VAL A C 1
ATOM 1321 O O . VAL A 1 182 ? -13.335 2.582 5.835 1.00 92.12 182 VAL A O 1
ATOM 1324 N N . ASN A 1 183 ? -14.448 4.022 4.537 1.00 92.62 183 ASN A N 1
ATOM 1325 C CA . ASN A 1 183 ? -14.841 2.994 3.562 1.00 92.62 183 ASN A CA 1
ATOM 1326 C C . ASN A 1 183 ? -13.646 2.337 2.839 1.00 92.62 183 ASN A C 1
ATOM 1328 O O . ASN A 1 183 ? -13.815 1.310 2.192 1.00 92.62 183 ASN A O 1
ATOM 1332 N N . ARG A 1 184 ? -12.433 2.887 2.991 1.00 94.75 184 ARG A N 1
ATOM 1333 C CA . ARG A 1 184 ? -11.158 2.307 2.536 1.00 94.75 184 ARG A CA 1
ATOM 1334 C C . ARG A 1 184 ? -10.719 1.088 3.341 1.00 94.75 184 ARG A C 1
ATOM 1336 O O . ARG A 1 184 ? -9.727 0.455 3.013 1.00 94.75 184 ARG A O 1
ATOM 1343 N N . PHE A 1 185 ? -11.438 0.755 4.406 1.00 93.69 185 PHE A N 1
ATOM 1344 C CA . PHE A 1 185 ? -11.266 -0.487 5.152 1.00 93.69 185 PHE A CA 1
ATOM 1345 C C . PHE A 1 185 ? -12.360 -1.509 4.824 1.00 93.69 185 PHE A C 1
ATOM 1347 O O . PHE A 1 185 ? -12.535 -2.460 5.581 1.00 93.69 185 PHE A O 1
ATOM 1354 N N . GLY A 1 186 ? -13.132 -1.295 3.755 1.00 91.25 186 GLY A N 1
ATOM 1355 C CA . GLY A 1 186 ? -14.253 -2.150 3.377 1.00 91.25 186 GLY A CA 1
ATOM 1356 C C . GLY A 1 186 ? -15.396 -2.141 4.398 1.00 91.25 186 GLY A C 1
ATOM 1357 O O . GLY A 1 186 ? -15.566 -1.201 5.186 1.00 91.25 186 GLY A O 1
ATOM 1358 N N . THR A 1 187 ? -16.190 -3.208 4.392 1.00 90.19 187 THR A N 1
ATOM 1359 C CA . THR A 1 187 ? -17.275 -3.430 5.357 1.00 90.19 187 THR A CA 1
ATOM 1360 C C . THR A 1 187 ? -16.706 -3.732 6.743 1.00 90.19 187 THR A C 1
ATOM 1362 O O . THR A 1 187 ? -15.718 -4.452 6.880 1.00 90.19 187 THR A O 1
ATOM 1365 N N . ALA A 1 188 ? -17.310 -3.171 7.793 1.00 92.19 188 ALA A N 1
ATOM 1366 C CA . ALA A 1 188 ? -16.905 -3.492 9.158 1.00 92.19 188 ALA A CA 1
ATOM 1367 C C . ALA A 1 188 ? -17.209 -4.973 9.471 1.00 92.19 188 ALA A C 1
ATOM 1369 O O . ALA A 1 188 ? -18.262 -5.467 9.063 1.00 92.19 188 ALA A O 1
ATOM 1370 N N . PRO A 1 189 ? -16.333 -5.686 10.202 1.00 95.38 189 PRO A N 1
ATOM 1371 C CA . PRO A 1 189 ? -16.614 -7.055 10.626 1.00 95.38 189 PRO A CA 1
ATOM 1372 C C . PRO A 1 189 ? -17.916 -7.157 11.433 1.00 95.38 189 PRO A C 1
ATOM 1374 O O . PRO A 1 189 ? -18.250 -6.240 12.186 1.00 95.38 189 PRO A O 1
ATOM 1377 N N . ALA A 1 190 ? -18.621 -8.287 11.320 1.00 96.19 190 ALA A N 1
ATOM 1378 C CA . ALA A 1 190 ? -19.868 -8.537 12.055 1.00 96.19 190 ALA A CA 1
ATOM 1379 C C . ALA A 1 190 ? -19.657 -8.673 13.577 1.00 96.19 190 ALA A C 1
ATOM 1381 O O . ALA A 1 190 ? -20.558 -8.394 14.363 1.00 96.19 190 ALA A O 1
ATOM 1382 N N . SER A 1 191 ? -18.457 -9.075 13.995 1.00 96.81 191 SER A N 1
ATOM 1383 C CA . SER A 1 191 ? -18.037 -9.199 15.392 1.00 96.81 191 SER A CA 1
ATOM 1384 C C . SER A 1 191 ? -16.688 -8.521 15.601 1.00 96.81 191 SER A C 1
ATOM 1386 O O . SER A 1 191 ? -15.949 -8.295 14.645 1.00 96.81 191 SER A O 1
ATOM 1388 N N . LEU A 1 192 ? -16.341 -8.216 16.852 1.00 97.06 192 LEU A N 1
ATOM 1389 C CA . LEU A 1 192 ? -15.062 -7.589 17.174 1.00 97.06 192 LEU A CA 1
ATOM 1390 C C . LEU A 1 192 ? -13.870 -8.401 16.643 1.00 97.06 192 LEU A C 1
ATOM 1392 O O . LEU A 1 192 ? -13.678 -9.557 17.015 1.00 97.06 192 LEU A O 1
ATOM 1396 N N . VAL A 1 193 ? -13.024 -7.742 15.853 1.00 97.00 193 VAL A N 1
ATOM 1397 C CA . VAL A 1 193 ? -11.674 -8.194 15.506 1.00 97.00 193 VAL A CA 1
ATOM 1398 C C . VAL A 1 193 ? -10.692 -7.325 16.287 1.00 97.00 193 VAL A C 1
ATOM 1400 O O . VAL A 1 193 ? -10.467 -6.167 15.938 1.00 97.00 193 VAL A O 1
ATOM 1403 N N . ALA A 1 194 ? -10.152 -7.856 17.387 1.00 94.62 194 ALA A N 1
ATOM 1404 C CA . ALA A 1 194 ? -9.336 -7.088 18.336 1.00 94.62 194 ALA A CA 1
ATOM 1405 C C . ALA A 1 194 ? -8.047 -6.512 17.716 1.00 94.62 194 ALA A C 1
ATOM 1407 O O . ALA A 1 194 ? -7.615 -5.419 18.075 1.00 94.62 194 ALA A O 1
ATOM 1408 N N . ASP A 1 195 ? -7.464 -7.231 16.760 1.00 95.44 195 ASP A N 1
ATOM 1409 C CA . ASP A 1 195 ? -6.239 -6.887 16.041 1.00 95.44 195 ASP A CA 1
ATOM 1410 C C . ASP A 1 195 ? -6.521 -6.423 14.601 1.00 95.44 195 ASP A C 1
ATOM 1412 O O . ASP A 1 195 ? -5.693 -6.624 13.711 1.00 95.44 195 ASP A O 1
ATOM 1416 N N . TYR A 1 196 ? -7.690 -5.811 14.352 1.00 97.50 196 TYR A N 1
ATOM 1417 C CA . TYR A 1 196 ? -8.011 -5.248 13.035 1.00 97.50 196 TYR A CA 1
ATOM 1418 C C . TYR A 1 196 ? -6.942 -4.239 12.605 1.00 97.50 196 TYR A C 1
ATOM 1420 O O . TYR A 1 196 ? -6.455 -4.276 11.475 1.00 97.50 196 TYR A O 1
ATOM 1428 N N . PHE A 1 197 ? -6.541 -3.378 13.540 1.00 97.75 197 PHE A N 1
ATOM 1429 C CA . PHE A 1 197 ? -5.318 -2.594 13.453 1.00 97.75 197 PHE A CA 1
ATOM 1430 C C . PHE A 1 197 ? -4.333 -3.088 14.510 1.00 97.75 197 PHE A C 1
ATOM 1432 O O . PHE A 1 197 ? -4.652 -3.113 15.695 1.00 97.75 197 PHE A O 1
ATOM 1439 N N . ASN A 1 198 ? -3.125 -3.445 14.096 1.00 97.44 198 ASN A N 1
ATOM 1440 C CA . ASN A 1 198 ? -2.005 -3.722 14.985 1.00 97.44 198 ASN A CA 1
ATOM 1441 C C . ASN A 1 198 ? -0.927 -2.655 14.765 1.00 97.44 198 ASN A C 1
ATOM 1443 O O . ASN A 1 198 ? -0.305 -2.616 13.703 1.00 97.44 198 ASN A O 1
ATOM 1447 N N . LEU A 1 199 ? -0.738 -1.767 15.736 1.00 97.81 199 LEU A N 1
ATOM 1448 C CA . LEU A 1 199 ? 0.168 -0.622 15.652 1.00 97.81 199 LEU A CA 1
ATOM 1449 C C . LEU A 1 199 ? 1.372 -0.865 16.562 1.00 97.81 199 LEU A C 1
ATOM 1451 O O . LEU A 1 199 ? 1.213 -0.965 17.773 1.00 97.81 199 LEU A O 1
ATOM 1455 N N . ASP A 1 200 ? 2.564 -0.975 15.982 1.00 96.25 200 ASP A N 1
ATOM 1456 C CA . ASP A 1 200 ? 3.793 -1.362 16.684 1.00 96.25 200 ASP A CA 1
ATOM 1457 C C . ASP A 1 200 ? 4.969 -0.487 16.221 1.00 96.25 200 ASP A C 1
ATOM 1459 O O . ASP A 1 200 ? 5.866 -0.940 15.515 1.00 96.25 200 ASP A O 1
ATOM 1463 N N . GLY A 1 201 ? 4.911 0.807 16.545 1.00 94.50 201 GLY A N 1
ATOM 1464 C CA . GLY A 1 201 ? 5.880 1.828 16.113 1.00 94.50 201 GLY A CA 1
ATOM 1465 C C . GLY A 1 201 ? 5.421 2.692 14.935 1.00 94.50 201 GLY A C 1
ATOM 1466 O O . GLY A 1 201 ? 6.133 3.605 14.522 1.00 94.50 201 GLY A O 1
ATOM 1467 N N . GLY A 1 202 ? 4.228 2.430 14.398 1.00 95.94 202 GLY A N 1
ATOM 1468 C CA . GLY A 1 202 ? 3.609 3.223 13.339 1.00 95.94 202 GLY A CA 1
ATOM 1469 C C . GLY A 1 202 ? 2.303 3.890 13.759 1.00 95.94 202 GLY A C 1
ATOM 1470 O O . GLY A 1 202 ? 1.848 3.779 14.901 1.00 95.94 202 GLY A O 1
ATOM 1471 N N . GLY A 1 203 ? 1.695 4.596 12.809 1.00 94.56 203 GLY A N 1
ATOM 1472 C CA . GLY A 1 203 ? 0.468 5.338 13.034 1.00 94.56 203 GLY A CA 1
ATOM 1473 C C . GLY A 1 203 ? -0.662 5.043 12.062 1.00 94.56 203 GLY A C 1
ATOM 1474 O O . GLY A 1 203 ? -0.453 4.594 10.936 1.00 94.56 203 GLY A O 1
ATOM 1475 N N . LEU A 1 204 ? -1.869 5.354 12.516 1.00 95.50 204 LEU A N 1
ATOM 1476 C CA . LEU A 1 204 ? -3.094 5.381 11.732 1.00 95.50 204 LEU A CA 1
ATOM 1477 C C . LEU A 1 204 ? -3.599 6.823 11.715 1.00 95.50 204 LEU A C 1
ATOM 1479 O O . LEU A 1 204 ? -3.771 7.418 12.783 1.00 95.50 204 LEU A O 1
ATOM 1483 N N . ALA A 1 205 ? -3.835 7.390 10.531 1.00 92.25 205 ALA A N 1
ATOM 1484 C CA . ALA A 1 205 ? -4.362 8.746 10.456 1.00 92.25 205 ALA A CA 1
ATOM 1485 C C . ALA A 1 205 ? -5.365 8.995 9.328 1.00 92.25 205 ALA A C 1
ATOM 1487 O O . ALA A 1 205 ? -5.153 8.591 8.188 1.00 92.25 205 ALA A O 1
ATOM 1488 N N . GLY A 1 206 ? -6.443 9.720 9.634 1.00 91.75 206 GLY A N 1
ATOM 1489 C CA . GLY A 1 206 ? -7.361 10.214 8.609 1.00 91.75 206 GLY A CA 1
ATOM 1490 C C . GLY A 1 206 ? -6.686 11.307 7.780 1.00 91.75 206 GLY A C 1
ATOM 1491 O O . GLY A 1 206 ? -6.221 12.305 8.331 1.00 91.75 206 GLY A O 1
ATOM 1492 N N . SER A 1 207 ? -6.604 11.136 6.461 1.00 90.81 207 SER A N 1
ATOM 1493 C CA . SER A 1 207 ? -6.098 12.163 5.535 1.00 90.81 207 SER A CA 1
ATOM 1494 C C . SER A 1 207 ? -7.214 13.059 4.984 1.00 90.81 207 SER A C 1
ATOM 1496 O O . SER A 1 207 ? -6.912 14.13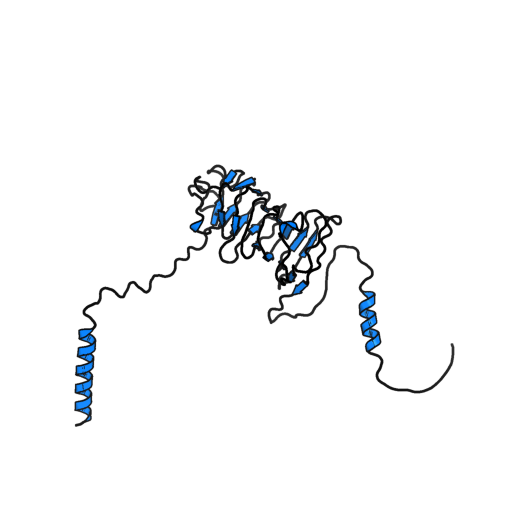2 4.457 1.00 90.81 207 SER A O 1
ATOM 1498 N N . GLY A 1 208 ? -8.477 12.650 5.146 1.00 84.12 208 GLY A N 1
ATOM 1499 C CA . GLY A 1 208 ? -9.680 13.312 4.638 1.00 84.12 208 GLY A CA 1
ATOM 1500 C C . GLY A 1 208 ? -10.844 13.276 5.634 1.00 84.12 208 GLY A C 1
ATOM 1501 O O . GLY A 1 208 ? -10.612 13.238 6.836 1.00 84.12 208 GLY A O 1
ATOM 1502 N N . ALA A 1 209 ? -12.074 13.321 5.118 1.00 70.56 209 ALA A N 1
ATOM 1503 C CA . ALA A 1 209 ? -13.322 13.595 5.838 1.00 70.56 209 ALA A CA 1
ATOM 1504 C C . ALA A 1 209 ? -13.535 12.839 7.168 1.00 70.56 209 ALA A C 1
ATOM 1506 O O . ALA A 1 209 ? -12.947 11.793 7.443 1.00 70.56 209 ALA A O 1
ATOM 1507 N N . THR A 1 210 ? -14.460 13.364 7.973 1.00 81.94 210 THR A N 1
ATOM 1508 C CA . THR A 1 210 ? -14.878 12.786 9.254 1.00 81.94 210 THR A CA 1
ATOM 1509 C C . THR A 1 210 ? -15.422 11.360 9.102 1.00 81.94 210 THR A C 1
ATOM 1511 O O . THR A 1 210 ? -16.069 11.014 8.111 1.00 81.94 210 THR A O 1
ATOM 1514 N N . GLY A 1 211 ? -15.180 10.500 10.094 1.00 86.31 211 GLY A N 1
ATOM 1515 C CA . GLY A 1 211 ? -15.686 9.127 10.061 1.00 86.31 211 GLY A CA 1
ATOM 1516 C C . GLY A 1 211 ? -15.431 8.332 11.336 1.00 86.31 211 GLY A C 1
ATOM 1517 O O . GLY A 1 211 ? -14.615 8.709 12.170 1.00 86.31 211 GLY A O 1
ATOM 1518 N N . SER A 1 212 ? -16.125 7.200 11.480 1.00 91.38 212 SER A N 1
ATOM 1519 C CA . SER A 1 212 ? -15.955 6.271 12.604 1.00 91.38 212 SER A CA 1
ATOM 1520 C C . SER A 1 212 ? -15.396 4.937 12.138 1.00 91.38 212 SER A C 1
ATOM 1522 O O . SER A 1 212 ? -15.957 4.340 11.225 1.00 91.38 212 SER A O 1
ATOM 1524 N N . LEU A 1 213 ? -14.358 4.422 12.809 1.00 92.69 213 LEU A N 1
ATOM 1525 C CA . LEU A 1 213 ? -13.814 3.082 12.544 1.00 92.69 213 LEU A CA 1
ATOM 1526 C C . LEU A 1 213 ? -14.822 1.952 12.831 1.00 92.69 213 LEU A C 1
ATOM 1528 O O . LEU A 1 213 ? -14.648 0.843 12.322 1.00 92.69 213 LEU A O 1
ATOM 1532 N N . GLY A 1 214 ? -15.890 2.237 13.584 1.00 93.62 214 GLY A N 1
ATOM 1533 C CA . GLY A 1 214 ? -16.872 1.256 14.045 1.00 93.62 214 GLY A CA 1
ATOM 1534 C C . GLY A 1 214 ? -16.428 0.520 15.315 1.00 93.62 214 GLY A C 1
ATOM 1535 O O . GLY A 1 214 ? -15.259 0.545 15.690 1.00 93.62 214 GLY A O 1
ATOM 1536 N N . ALA A 1 215 ? -17.378 -0.121 16.001 1.00 96.25 215 ALA A N 1
ATOM 1537 C CA . ALA A 1 215 ? -17.123 -0.818 17.269 1.00 96.25 215 ALA A CA 1
ATOM 1538 C C . ALA A 1 215 ? -16.404 -2.171 17.094 1.00 96.25 215 ALA A C 1
ATOM 1540 O O . ALA A 1 215 ? -15.820 -2.694 18.040 1.00 96.25 215 ALA A O 1
ATOM 1541 N N . THR A 1 216 ? -16.435 -2.745 15.887 1.00 97.19 216 THR A N 1
ATOM 1542 C CA . THR A 1 216 ? -15.904 -4.087 15.599 1.00 97.19 216 THR A CA 1
ATOM 1543 C C . THR A 1 216 ? -14.487 -4.092 15.026 1.00 97.19 216 THR A C 1
ATOM 1545 O O . THR A 1 216 ? -13.910 -5.163 14.838 1.00 97.19 216 THR A O 1
ATOM 1548 N N . ARG A 1 217 ? -13.886 -2.917 14.796 1.00 96.69 217 ARG A N 1
ATOM 1549 C CA . ARG A 1 217 ? -12.477 -2.775 14.406 1.00 96.69 217 ARG A CA 1
ATOM 1550 C C . ARG A 1 217 ? -11.645 -2.375 15.621 1.00 96.69 217 ARG A C 1
ATOM 1552 O O . ARG A 1 217 ? -11.586 -1.199 15.973 1.00 96.69 217 ARG A O 1
ATOM 1559 N N . GLY A 1 218 ? -11.047 -3.363 16.282 1.00 96.94 218 GLY A N 1
ATOM 1560 C CA . GLY A 1 218 ? -10.162 -3.141 17.421 1.00 96.94 218 GLY A CA 1
ATOM 1561 C C . GLY A 1 218 ? -8.783 -2.625 17.007 1.00 96.94 218 GLY A C 1
ATOM 1562 O O . GLY A 1 218 ? -8.335 -2.832 15.875 1.00 96.94 218 GLY A O 1
ATOM 1563 N N . ILE A 1 219 ? -8.115 -1.956 17.946 1.00 97.44 219 ILE A N 1
ATOM 1564 C CA . ILE A 1 219 ? -6.727 -1.512 17.819 1.00 97.44 219 ILE A CA 1
ATOM 1565 C C . ILE A 1 219 ? -5.903 -2.222 18.889 1.00 97.44 219 ILE A C 1
ATOM 1567 O O . ILE A 1 219 ? -6.140 -2.038 20.078 1.00 97.44 219 ILE A O 1
ATOM 1571 N N . THR A 1 220 ? -4.901 -2.987 18.476 1.00 97.00 220 THR A N 1
ATOM 1572 C CA . THR A 1 220 ? -3.874 -3.540 19.360 1.00 97.00 220 THR A CA 1
ATOM 1573 C C . THR A 1 220 ? -2.604 -2.697 19.247 1.00 97.00 220 THR A C 1
ATOM 1575 O O . THR A 1 220 ? -2.135 -2.425 18.144 1.00 97.00 220 THR A O 1
ATOM 1578 N N . ILE A 1 221 ? -2.049 -2.278 20.383 1.00 96.44 221 ILE A N 1
ATOM 1579 C CA . ILE A 1 221 ? -0.807 -1.503 20.477 1.00 96.44 221 ILE A CA 1
ATOM 1580 C C . ILE A 1 221 ? 0.339 -2.432 20.886 1.00 96.44 221 ILE A C 1
ATOM 1582 O O . ILE A 1 221 ? 0.316 -3.004 21.976 1.00 96.44 221 ILE A O 1
ATOM 1586 N N . GLY A 1 222 ? 1.339 -2.568 20.022 1.00 94.69 222 GLY A N 1
ATOM 1587 C CA . GLY A 1 222 ? 2.568 -3.315 20.265 1.00 94.69 222 GLY A CA 1
ATOM 1588 C C . GLY A 1 222 ? 3.577 -2.571 21.144 1.00 94.69 222 GLY A C 1
ATOM 1589 O O . GLY A 1 222 ? 3.314 -1.494 21.689 1.00 94.69 222 GLY A O 1
ATOM 1590 N N . ALA A 1 223 ? 4.763 -3.158 21.294 1.00 92.12 223 ALA A N 1
ATOM 1591 C CA . ALA A 1 223 ? 5.833 -2.611 22.128 1.00 92.12 223 ALA A CA 1
ATOM 1592 C C . ALA A 1 223 ? 6.384 -1.281 21.587 1.00 92.12 223 ALA A C 1
ATOM 1594 O O . ALA A 1 223 ? 6.768 -0.421 22.377 1.00 92.12 223 ALA A O 1
ATOM 1595 N N . GLY A 1 224 ? 6.366 -1.087 20.265 1.00 92.69 224 GLY A N 1
ATOM 1596 C CA . GLY A 1 224 ? 6.764 0.152 19.599 1.00 92.69 224 GLY A CA 1
ATOM 1597 C C . GLY A 1 224 ? 5.784 1.315 19.790 1.00 92.69 224 GLY A C 1
ATOM 1598 O O . GLY A 1 224 ? 6.086 2.435 19.388 1.00 92.69 224 GLY A O 1
ATOM 1599 N N . GLY A 1 225 ? 4.624 1.082 20.413 1.00 93.56 225 GLY A N 1
ATOM 1600 C CA . GLY A 1 225 ? 3.597 2.102 20.610 1.00 93.56 225 GLY A CA 1
ATOM 1601 C C . GLY A 1 225 ? 2.770 2.378 19.352 1.00 93.56 225 GLY A C 1
ATOM 1602 O O . GLY A 1 225 ? 2.875 1.681 18.344 1.00 93.56 225 GLY A O 1
ATOM 1603 N N . ALA A 1 226 ? 1.912 3.393 19.429 1.00 94.62 226 ALA A N 1
ATOM 1604 C CA . ALA A 1 226 ? 0.977 3.740 18.368 1.00 94.62 226 ALA A CA 1
ATOM 1605 C C . ALA A 1 226 ? 0.812 5.254 18.245 1.00 94.62 226 ALA A C 1
ATOM 1607 O O . ALA A 1 226 ? 0.715 5.954 19.255 1.00 94.62 226 ALA A O 1
ATOM 1608 N N . PHE A 1 227 ? 0.695 5.736 17.009 1.00 93.12 227 PHE A N 1
ATOM 1609 C CA . PHE A 1 227 ? 0.323 7.118 16.714 1.00 93.12 227 PHE A CA 1
ATOM 1610 C C . PHE A 1 227 ? -1.077 7.158 16.098 1.00 93.12 227 PHE A C 1
ATOM 1612 O O . PHE A 1 227 ? -1.357 6.479 15.114 1.00 93.12 227 PHE A O 1
ATOM 1619 N N . LEU A 1 228 ? -1.968 7.959 16.671 1.00 92.69 228 LEU A N 1
ATOM 1620 C CA . LEU A 1 228 ? -3.317 8.175 16.157 1.00 92.69 228 LEU A CA 1
ATOM 1621 C C . LEU A 1 228 ? -3.456 9.663 15.868 1.00 92.69 228 LEU A C 1
ATOM 1623 O O . LEU A 1 228 ? -3.176 10.485 16.738 1.00 92.69 228 LEU A O 1
ATOM 1627 N N . GLY A 1 229 ? -3.849 10.020 14.652 1.00 88.12 229 GLY A N 1
ATOM 1628 C CA . GLY A 1 229 ? -3.916 11.424 14.261 1.00 88.12 229 GLY A CA 1
ATOM 1629 C C . GLY A 1 229 ? -4.827 11.655 13.074 1.00 88.12 229 GLY A C 1
ATOM 1630 O O . GLY A 1 229 ? -5.382 10.717 12.524 1.00 88.12 229 GLY A O 1
ATOM 1631 N N . ASN A 1 230 ? -4.963 12.914 12.677 1.00 88.19 230 ASN A N 1
ATOM 1632 C CA . ASN A 1 230 ? -5.684 13.325 11.478 1.00 88.19 230 ASN A CA 1
ATOM 1633 C C . ASN A 1 230 ? -4.909 14.462 10.807 1.00 88.19 230 ASN A C 1
ATOM 1635 O O . ASN A 1 230 ? -4.187 15.198 11.478 1.00 88.19 230 ASN A O 1
ATOM 1639 N N . SER A 1 231 ? -5.057 14.621 9.494 1.00 85.00 231 SER A N 1
ATOM 1640 C CA . SER A 1 231 ? -4.362 15.662 8.720 1.00 85.00 231 SER A CA 1
ATOM 1641 C C . SER A 1 231 ? -4.831 17.087 9.036 1.00 85.00 231 SER A C 1
ATOM 1643 O O . SER A 1 231 ? -4.147 18.047 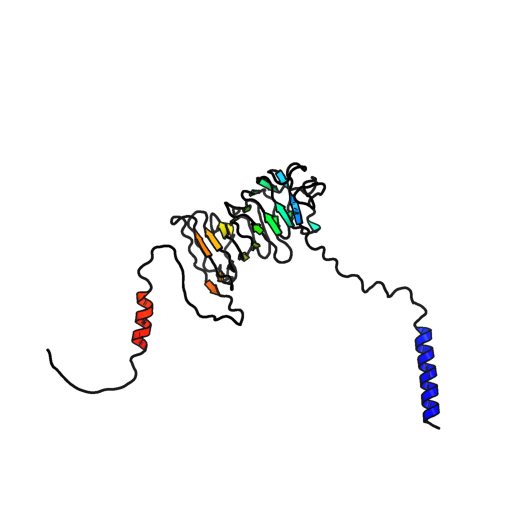8.694 1.00 85.00 231 SER A O 1
ATOM 1645 N N . SER A 1 232 ? -5.990 17.234 9.679 1.00 85.38 232 SER A N 1
ATOM 1646 C CA . SER A 1 232 ? -6.575 18.512 10.084 1.00 85.38 232 SER A CA 1
ATOM 1647 C C . SER A 1 232 ? -7.550 18.299 11.249 1.00 85.38 232 SER A C 1
ATOM 1649 O O . SER A 1 232 ? -8.170 17.235 11.321 1.00 85.38 232 SER A O 1
ATOM 1651 N N . PRO A 1 233 ? -7.768 19.297 12.127 1.00 81.56 233 PRO A N 1
ATOM 1652 C CA . PRO A 1 233 ? -8.832 19.252 13.134 1.00 81.56 233 PRO A CA 1
ATOM 1653 C C . PRO A 1 233 ? -10.239 19.040 12.550 1.00 81.56 233 PRO A C 1
ATOM 1655 O O . PRO A 1 233 ? -11.107 18.505 13.233 1.00 81.56 233 PRO A O 1
ATOM 1658 N N . ALA A 1 234 ? -10.464 19.425 11.288 1.00 83.69 234 ALA A N 1
ATOM 1659 C CA . ALA A 1 234 ? -11.736 19.209 10.590 1.00 83.69 234 ALA A CA 1
ATOM 1660 C C . ALA A 1 234 ? -11.991 17.731 10.234 1.00 83.69 234 ALA A C 1
ATOM 1662 O O . ALA A 1 234 ? -13.127 17.335 9.986 1.00 83.69 234 ALA A O 1
ATOM 1663 N N . ASN A 1 235 ? -10.943 16.907 10.236 1.00 84.50 235 ASN A N 1
ATOM 1664 C CA . ASN A 1 235 ? -10.980 15.502 9.855 1.00 84.50 235 ASN A CA 1
ATOM 1665 C C . ASN A 1 235 ? -11.103 14.635 11.110 1.00 84.50 235 ASN A C 1
ATOM 1667 O O . ASN A 1 235 ? -10.167 13.940 11.481 1.00 84.50 235 ASN A O 1
ATOM 1671 N N . SER A 1 236 ? -12.221 14.716 11.833 1.00 83.88 236 SER A N 1
ATOM 1672 C CA . SER A 1 236 ? -12.404 13.929 13.055 1.00 83.88 236 SER A CA 1
ATOM 1673 C C . SER A 1 236 ? -12.539 12.428 12.759 1.00 83.88 236 SER A C 1
ATOM 1675 O O . SER A 1 236 ? -13.483 11.963 12.119 1.00 83.88 236 SER A O 1
ATOM 1677 N N . LEU A 1 237 ? -11.583 11.652 13.268 1.00 88.81 237 LEU A N 1
ATOM 1678 C CA . LEU A 1 237 ? -11.642 10.193 13.306 1.00 88.81 237 LEU A CA 1
ATOM 1679 C C . LEU A 1 237 ? -12.182 9.731 14.658 1.00 88.81 237 LEU A C 1
ATOM 1681 O O . LEU A 1 237 ? -11.549 9.932 15.694 1.00 88.81 237 LEU A O 1
ATOM 1685 N N . THR A 1 238 ? -13.339 9.079 14.650 1.00 90.94 238 THR A N 1
ATOM 1686 C CA . THR A 1 238 ? -13.913 8.455 15.841 1.00 90.94 238 THR A CA 1
ATOM 1687 C C . THR A 1 238 ? -13.449 7.005 15.963 1.00 90.94 238 THR A C 1
ATOM 1689 O O . THR A 1 238 ? -13.635 6.189 15.057 1.00 90.94 238 THR A O 1
ATOM 1692 N N . ILE A 1 239 ? -12.879 6.666 17.118 1.00 92.12 239 ILE A N 1
ATOM 1693 C CA . ILE A 1 239 ? -12.464 5.305 17.463 1.00 92.12 239 ILE A CA 1
ATOM 1694 C C . ILE A 1 239 ? -13.494 4.739 18.442 1.00 92.12 239 ILE A C 1
ATOM 1696 O O . ILE A 1 239 ? -13.501 5.100 19.614 1.00 92.12 239 ILE A O 1
ATOM 1700 N N . ASN A 1 240 ? -14.380 3.880 17.934 1.00 92.88 240 ASN A N 1
ATOM 1701 C CA . ASN A 1 240 ? -15.456 3.258 18.719 1.00 92.88 240 ASN A CA 1
ATOM 1702 C C . ASN A 1 240 ? -15.115 1.834 19.183 1.00 92.88 240 ASN A C 1
ATOM 1704 O O . ASN A 1 240 ? -15.772 1.308 20.078 1.00 92.88 240 ASN A O 1
ATOM 1708 N N . GLY A 1 241 ? -14.137 1.190 18.542 1.00 92.88 241 GLY A N 1
ATOM 1709 C CA . GLY A 1 241 ? -13.655 -0.135 18.916 1.00 92.88 241 GLY A CA 1
ATOM 1710 C C . GLY A 1 241 ? -12.701 -0.093 20.113 1.00 92.88 241 GLY A C 1
ATOM 1711 O O . GLY A 1 241 ? -12.167 0.966 20.454 1.00 92.88 241 GLY A O 1
ATOM 1712 N N . PRO A 1 242 ? -12.459 -1.242 20.761 1.00 95.50 242 PRO A N 1
ATOM 1713 C CA . PRO A 1 242 ? -11.537 -1.321 21.882 1.00 95.50 242 PRO A CA 1
ATOM 1714 C C . PRO A 1 242 ? -10.097 -1.058 21.437 1.00 95.50 242 PRO A C 1
ATOM 1716 O O . PRO A 1 242 ? -9.665 -1.503 20.372 1.00 95.50 242 PRO A O 1
ATOM 1719 N N . ILE A 1 243 ? -9.351 -0.381 22.309 1.00 95.19 243 ILE A N 1
ATOM 1720 C CA . ILE A 1 243 ? -7.901 -0.227 22.205 1.00 95.19 243 ILE A CA 1
ATOM 1721 C C . ILE A 1 243 ? -7.266 -1.101 23.286 1.00 95.19 243 ILE A C 1
ATOM 1723 O O . ILE A 1 243 ? -7.491 -0.885 24.478 1.00 95.19 243 ILE A O 1
ATOM 1727 N N . THR A 1 244 ? -6.481 -2.088 22.875 1.00 93.69 244 THR A N 1
ATOM 1728 C CA . THR A 1 244 ? -5.754 -3.010 23.752 1.00 93.69 244 THR A CA 1
ATOM 1729 C C . THR A 1 244 ? -4.250 -2.859 23.543 1.00 93.69 244 THR A C 1
ATOM 1731 O O . THR A 1 244 ? -3.794 -2.265 22.568 1.00 93.69 244 THR A O 1
ATOM 1734 N N . ARG A 1 245 ? -3.450 -3.383 24.471 1.00 86.50 245 ARG A N 1
ATOM 1735 C CA . ARG A 1 245 ? -1.990 -3.447 24.345 1.00 86.50 245 ARG A CA 1
ATOM 1736 C C . ARG A 1 245 ? -1.567 -4.910 24.271 1.00 86.50 245 ARG A C 1
ATOM 1738 O O . ARG A 1 245 ? -2.059 -5.709 25.067 1.00 86.50 245 ARG A O 1
ATOM 1745 N N . ASP A 1 246 ? -0.668 -5.257 23.350 1.00 75.19 246 ASP A N 1
ATOM 1746 C CA . ASP A 1 246 ? -0.048 -6.583 23.323 1.00 75.19 246 ASP A CA 1
ATOM 1747 C C . ASP A 1 246 ? 0.977 -6.660 24.458 1.00 75.19 246 ASP A C 1
ATOM 1749 O O . ASP A 1 246 ? 2.093 -6.142 24.396 1.00 75.19 246 ASP A O 1
ATOM 1753 N N . CYS A 1 247 ? 0.542 -7.267 25.550 1.00 61.16 247 CYS A N 1
ATOM 1754 C CA . CYS A 1 247 ? 1.337 -7.521 26.733 1.00 61.16 247 CYS A CA 1
ATOM 1755 C C . CYS A 1 247 ? 2.143 -8.811 26.557 1.00 61.16 247 CYS A C 1
ATOM 1757 O O . CYS A 1 247 ? 1.899 -9.809 27.239 1.00 61.16 247 CYS A O 1
ATOM 1759 N N . ARG A 1 248 ? 3.113 -8.831 25.635 1.00 55.69 248 ARG A N 1
ATOM 1760 C CA . ARG A 1 248 ? 4.053 -9.959 25.569 1.00 55.69 248 ARG A CA 1
ATOM 1761 C C . ARG A 1 248 ? 4.955 -9.925 26.806 1.00 55.69 248 ARG A C 1
ATOM 1763 O O . ARG A 1 248 ? 5.655 -8.946 27.043 1.00 55.69 248 ARG A O 1
ATOM 1770 N N . ARG A 1 249 ? 4.865 -10.993 27.609 1.00 45.59 249 ARG A N 1
ATOM 1771 C CA . ARG A 1 249 ? 5.551 -11.240 28.894 1.00 45.59 249 ARG A CA 1
ATOM 1772 C C . ARG A 1 249 ? 6.941 -10.582 28.977 1.00 45.59 249 ARG A C 1
ATOM 1774 O O . ARG A 1 249 ? 7.856 -11.036 28.299 1.00 45.59 249 ARG A O 1
ATOM 1781 N N . GLY A 1 250 ? 7.107 -9.590 29.857 1.00 50.38 250 GLY A N 1
ATOM 1782 C CA . GLY A 1 250 ? 8.433 -9.135 30.309 1.00 50.38 250 GLY A CA 1
ATOM 1783 C C . GLY A 1 250 ? 8.642 -7.627 30.463 1.00 50.38 250 GLY A C 1
ATOM 1784 O O . GLY A 1 250 ? 9.589 -7.240 31.135 1.00 50.38 250 GLY A O 1
ATOM 1785 N N . ALA A 1 251 ? 7.775 -6.775 29.911 1.00 47.88 251 ALA A N 1
ATOM 1786 C CA . ALA A 1 251 ? 7.831 -5.331 30.145 1.00 47.88 251 ALA A CA 1
ATOM 1787 C C . ALA A 1 251 ? 6.491 -4.842 30.699 1.00 47.88 251 ALA A C 1
ATOM 1789 O O . ALA A 1 251 ? 5.439 -5.119 30.125 1.00 47.88 251 ALA A O 1
ATOM 1790 N N . ASP A 1 252 ? 6.554 -4.156 31.838 1.00 49.34 252 ASP A N 1
ATOM 1791 C 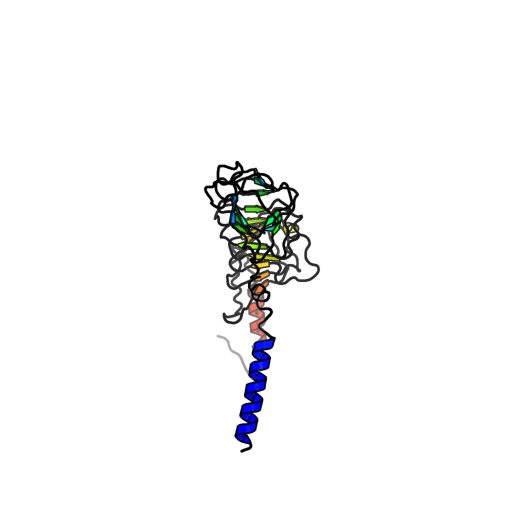CA . ASP A 1 252 ? 5.440 -3.675 32.649 1.00 49.34 252 ASP A CA 1
ATOM 1792 C C . ASP A 1 252 ? 4.190 -3.275 31.850 1.00 49.34 252 ASP A C 1
ATOM 1794 O O . ASP A 1 252 ? 4.112 -2.227 31.200 1.00 49.34 252 ASP A O 1
ATOM 1798 N N . CYS A 1 253 ? 3.145 -4.089 31.997 1.00 53.19 253 CYS A N 1
ATOM 1799 C CA . CYS A 1 253 ? 1.784 -3.808 31.550 1.00 53.19 253 CYS A CA 1
ATOM 1800 C C . CYS A 1 253 ? 1.074 -2.813 32.474 1.00 53.19 253 CYS A C 1
ATOM 1802 O O . CYS A 1 253 ? -0.102 -2.967 32.801 1.00 53.19 253 CYS A O 1
ATOM 1804 N N . HIS A 1 254 ? 1.784 -1.776 32.913 1.00 45.19 254 HIS A N 1
ATOM 1805 C CA . HIS A 1 254 ? 1.177 -0.683 33.644 1.00 45.19 254 HIS A CA 1
ATOM 1806 C C . HIS A 1 254 ? 0.610 0.334 32.661 1.00 45.19 254 HIS A C 1
ATOM 1808 O O . HIS A 1 254 ? 1.312 1.010 31.908 1.00 45.19 254 HIS A O 1
ATOM 1814 N N . TYR A 1 255 ? -0.714 0.420 32.687 1.00 42.84 255 TYR A N 1
ATOM 1815 C CA . TYR A 1 255 ? -1.509 1.447 32.045 1.00 42.84 255 TYR A CA 1
ATOM 1816 C C . TYR A 1 255 ? -1.165 2.817 32.638 1.00 42.84 255 TYR A C 1
ATOM 1818 O O . TYR A 1 255 ? -1.749 3.250 33.629 1.00 42.84 255 TYR A O 1
ATOM 1826 N N . ARG A 1 256 ? -0.213 3.524 32.031 1.00 38.28 256 ARG A N 1
ATOM 1827 C CA . ARG A 1 256 ? -0.220 4.986 32.057 1.00 38.28 256 ARG A CA 1
ATOM 1828 C C . ARG A 1 256 ? -0.830 5.428 30.734 1.00 38.28 256 ARG A C 1
ATOM 1830 O O . ARG A 1 256 ? -0.161 5.396 29.707 1.00 38.28 256 ARG A O 1
ATOM 1837 N N . GLN A 1 257 ? -2.116 5.779 30.750 1.00 42.88 257 GLN A N 1
ATOM 1838 C CA . GLN A 1 257 ? -2.730 6.573 29.684 1.00 42.88 257 GLN A CA 1
ATOM 1839 C C . GLN A 1 257 ? -2.023 7.929 29.623 1.00 42.88 257 GLN A C 1
ATOM 1841 O O . GLN A 1 257 ? -2.498 8.924 30.158 1.00 42.88 257 GLN A O 1
ATOM 1846 N N . SER A 1 258 ? -0.872 7.976 28.971 1.00 38.38 258 SER A N 1
ATOM 1847 C CA . SER A 1 258 ? -0.330 9.220 28.450 1.00 38.38 258 SER A CA 1
ATOM 1848 C C . SER A 1 258 ? -0.808 9.318 27.010 1.00 38.38 258 SER A C 1
ATOM 1850 O O . SER A 1 258 ? -0.037 9.131 26.074 1.00 38.38 258 SER A O 1
ATOM 1852 N N . PHE A 1 259 ? -2.109 9.544 26.818 1.00 42.03 259 PHE A N 1
ATOM 1853 C CA . PHE A 1 259 ? -2.564 10.068 25.540 1.00 42.03 259 PHE A CA 1
ATOM 1854 C C . PHE A 1 259 ? -1.990 11.486 25.427 1.00 42.03 259 PHE A C 1
ATOM 1856 O O . PHE A 1 259 ? -2.539 12.427 26.000 1.00 42.03 259 PHE A O 1
ATOM 1863 N N . LEU A 1 260 ? -0.863 11.652 24.732 1.00 37.00 260 LEU A N 1
ATOM 1864 C CA . LEU A 1 260 ? -0.485 12.969 24.232 1.00 37.00 260 LEU A CA 1
ATOM 1865 C C . LEU A 1 260 ? -1.441 13.300 23.083 1.00 37.00 260 LEU A C 1
ATOM 1867 O O . LEU A 1 260 ? -1.180 12.999 21.922 1.00 37.00 260 LEU A O 1
ATOM 1871 N N . PHE A 1 261 ? -2.582 13.889 23.424 1.00 35.12 261 PHE A N 1
ATOM 1872 C CA . PHE A 1 261 ? -3.404 14.600 22.458 1.00 35.12 261 PHE A CA 1
ATOM 1873 C C . PHE A 1 261 ? -2.778 15.986 22.239 1.00 35.12 261 PHE A C 1
ATOM 1875 O O . PHE A 1 261 ? -2.635 16.732 23.215 1.00 35.12 261 PHE A O 1
ATOM 1882 N N . PRO A 1 262 ? -2.402 16.378 21.009 1.00 40.81 262 PRO A N 1
ATOM 1883 C CA . PRO A 1 262 ? -2.074 17.767 20.738 1.00 40.81 262 PRO A CA 1
ATOM 1884 C C . PRO A 1 262 ? -3.352 18.610 20.873 1.00 40.81 262 PRO A C 1
ATOM 1886 O O . PRO A 1 262 ? -4.280 18.485 20.086 1.00 40.81 262 PRO A O 1
ATOM 1889 N N . HIS A 1 263 ? -3.353 19.437 21.919 1.00 37.72 263 HIS A N 1
ATOM 1890 C CA . HIS A 1 263 ? -4.255 20.541 22.249 1.00 37.72 263 HIS A CA 1
ATOM 1891 C C . HIS A 1 263 ? -5.780 20.291 22.297 1.00 37.72 263 HIS A C 1
ATOM 1893 O O . HIS A 1 263 ? -6.455 20.062 21.302 1.00 37.72 263 HIS A O 1
ATOM 1899 N N . ASN A 1 264 ? -6.304 20.564 23.501 1.00 37.69 264 ASN A N 1
ATOM 1900 C CA . ASN A 1 264 ? -7.691 20.875 23.871 1.00 37.69 264 ASN A CA 1
ATOM 1901 C C . ASN A 1 264 ? -8.631 19.698 24.156 1.00 37.69 264 ASN A C 1
ATOM 1903 O O . ASN A 1 264 ? -9.513 19.407 23.366 1.00 37.69 264 ASN A O 1
ATOM 1907 N N . PHE A 1 265 ? -8.563 19.153 25.377 1.00 35.28 265 PHE A N 1
ATOM 1908 C CA . PHE A 1 265 ? -9.780 18.809 26.129 1.00 35.28 265 PHE A CA 1
ATOM 1909 C C . PHE A 1 265 ? -9.521 18.883 27.642 1.00 35.28 265 PHE A C 1
ATOM 1911 O O . PHE A 1 265 ? -9.087 17.938 28.297 1.00 35.28 265 PHE A O 1
ATOM 1918 N N . ARG A 1 266 ? -9.781 20.061 28.214 1.00 43.34 266 ARG A N 1
ATOM 1919 C CA . ARG A 1 266 ? -9.905 20.267 29.661 1.00 43.34 266 ARG A CA 1
ATOM 1920 C C . ARG A 1 266 ? -11.354 19.906 30.013 1.00 43.34 266 ARG A C 1
ATOM 1922 O O . ARG A 1 266 ? -12.238 20.535 29.442 1.00 43.34 266 ARG A O 1
ATOM 1929 N N . ARG A 1 267 ? -11.562 18.928 30.916 1.00 44.00 267 ARG A N 1
ATOM 1930 C CA . ARG A 1 267 ? -12.815 18.559 31.650 1.00 44.00 267 ARG A CA 1
ATOM 1931 C C . ARG A 1 267 ? -13.283 17.085 31.596 1.00 44.00 267 ARG A C 1
ATOM 1933 O O . ARG A 1 267 ? -14.477 16.841 31.698 1.00 44.00 267 ARG A O 1
ATOM 1940 N N . TYR A 1 268 ? -12.396 16.087 31.534 1.00 34.75 268 TYR A N 1
ATOM 1941 C CA . TYR A 1 268 ? -12.821 14.689 31.795 1.00 34.75 268 TYR A CA 1
ATOM 1942 C C . TYR A 1 268 ? -11.960 13.889 32.787 1.00 34.75 268 TYR A C 1
ATOM 1944 O O . TYR A 1 268 ? -12.256 12.728 33.047 1.00 34.75 268 TYR A O 1
ATOM 1952 N N . LEU A 1 269 ? -10.942 14.501 33.403 1.00 36.59 269 LEU A N 1
ATOM 1953 C CA . LEU A 1 269 ? -10.077 13.828 34.386 1.00 36.59 269 LEU A CA 1
ATOM 1954 C C . LEU A 1 269 ? -10.551 13.963 35.846 1.00 36.59 269 LEU A C 1
ATOM 1956 O O . LEU A 1 269 ? -10.179 13.140 36.682 1.00 36.59 269 LEU A O 1
ATOM 1960 N N . ASP A 1 270 ? -11.431 14.920 36.151 1.00 35.38 270 ASP A N 1
ATOM 1961 C CA . ASP A 1 270 ? -11.810 15.207 37.543 1.00 35.38 270 ASP A CA 1
ATOM 1962 C C . ASP A 1 270 ? -12.900 14.271 38.099 1.00 35.38 270 ASP A C 1
ATOM 1964 O O . ASP A 1 270 ? -12.997 14.092 39.311 1.00 35.38 270 ASP A O 1
ATOM 1968 N N . SER A 1 271 ? -13.686 13.593 37.252 1.00 42.03 271 SER A N 1
ATOM 1969 C CA . SER A 1 271 ? -14.778 12.723 37.726 1.00 42.03 271 SER A CA 1
ATOM 1970 C C . SER A 1 271 ? -14.318 11.329 38.175 1.00 42.03 271 SER A C 1
ATOM 1972 O O . SER A 1 271 ? -15.006 10.676 38.963 1.00 42.03 271 SER A O 1
ATOM 1974 N N . TRP A 1 272 ? -13.145 10.868 37.724 1.00 36.19 272 TRP A N 1
ATOM 1975 C CA . TRP A 1 272 ? -12.639 9.530 38.052 1.00 36.19 272 TRP A CA 1
ATOM 1976 C C . TRP A 1 272 ? -11.773 9.518 39.320 1.00 36.19 272 TRP A C 1
ATOM 1978 O O . TRP A 1 272 ? -11.863 8.599 40.134 1.00 36.19 272 TRP A O 1
ATOM 1988 N N . GLN A 1 273 ? -10.989 10.579 39.543 1.00 42.78 273 GLN A N 1
ATOM 1989 C CA . GLN A 1 273 ? -10.186 10.755 40.762 1.00 42.78 273 GLN A CA 1
ATOM 1990 C C . GLN A 1 273 ? -11.062 10.993 42.006 1.00 42.78 273 GLN A C 1
ATOM 1992 O O . GLN A 1 273 ? -10.689 10.581 43.103 1.00 42.78 273 GLN A O 1
ATOM 1997 N N . TYR A 1 274 ? -12.254 11.582 41.846 1.00 33.38 274 TYR A N 1
ATOM 1998 C CA . TYR A 1 274 ? -13.173 11.820 42.964 1.00 33.38 274 TYR A CA 1
ATOM 1999 C C . TYR A 1 274 ? -13.839 10.530 43.471 1.00 33.38 274 TYR A C 1
ATOM 2001 O O . TYR A 1 274 ? -14.000 10.341 44.676 1.00 33.38 274 TYR A O 1
ATOM 2009 N N . ARG A 1 275 ? -14.156 9.586 42.571 1.00 37.28 275 ARG A N 1
ATOM 2010 C CA . ARG A 1 275 ? -14.857 8.344 42.939 1.00 37.28 275 ARG A CA 1
ATOM 2011 C C . ARG A 1 275 ? -13.975 7.372 43.737 1.00 37.28 275 ARG A C 1
ATOM 2013 O O . ARG A 1 275 ? -14.456 6.733 44.661 1.00 37.28 275 ARG A O 1
ATOM 2020 N N . LYS A 1 276 ? -12.659 7.354 43.482 1.00 37.91 276 LYS A N 1
ATOM 2021 C CA . LYS A 1 276 ? -11.700 6.549 44.266 1.00 37.91 276 LYS A CA 1
ATOM 2022 C C . LYS A 1 276 ? -11.366 7.112 45.651 1.00 37.91 276 LYS A C 1
ATOM 2024 O O . LYS A 1 276 ? -10.777 6.391 46.454 1.00 37.91 276 LYS A O 1
ATOM 2029 N N . ARG A 1 277 ? -11.701 8.376 45.939 1.00 36.47 277 ARG A N 1
ATOM 2030 C CA . ARG A 1 277 ? -11.448 8.986 47.255 1.00 36.47 277 ARG A CA 1
ATOM 2031 C C . ARG A 1 277 ? -12.600 8.763 48.241 1.00 36.47 277 ARG A C 1
ATOM 2033 O O . ARG A 1 277 ? -12.339 8.745 49.434 1.00 36.47 277 ARG A O 1
ATOM 2040 N N . LEU A 1 278 ? -13.826 8.535 47.764 1.00 38.75 278 LEU A N 1
ATOM 2041 C CA . LEU A 1 278 ? -14.989 8.307 48.634 1.00 38.75 278 LEU A CA 1
ATOM 2042 C C . LEU A 1 278 ? -15.106 6.857 49.135 1.00 38.75 278 LEU A C 1
ATOM 2044 O O . LEU A 1 278 ? -15.550 6.642 50.253 1.00 38.75 278 LEU A O 1
ATOM 2048 N N . GLU A 1 279 ? -14.623 5.867 48.380 1.00 42.41 279 GLU A N 1
ATOM 2049 C CA . GLU A 1 279 ? -14.713 4.444 48.767 1.00 42.41 279 GLU A CA 1
ATOM 2050 C C . GLU A 1 279 ? -13.650 3.996 49.790 1.00 42.41 279 GLU A C 1
ATOM 2052 O O . GLU A 1 279 ? -13.638 2.841 50.206 1.00 42.41 279 GLU A O 1
ATOM 2057 N N . ARG A 1 280 ? -12.735 4.883 50.210 1.00 41.56 280 ARG A N 1
ATOM 2058 C CA . ARG A 1 280 ? -11.614 4.536 51.105 1.00 41.56 280 ARG A CA 1
ATOM 2059 C C . ARG A 1 280 ? -11.749 5.098 52.529 1.00 41.56 280 ARG A C 1
ATOM 2061 O O . ARG A 1 280 ? -10.764 5.091 53.262 1.00 41.56 280 ARG A O 1
ATOM 2068 N N . THR A 1 281 ? -12.936 5.565 52.925 1.00 43.16 281 THR A N 1
ATOM 2069 C CA . THR A 1 281 ? -13.153 6.211 54.239 1.00 43.16 281 THR A CA 1
ATOM 2070 C C . THR A 1 281 ? -14.240 5.606 55.127 1.00 43.16 281 THR A C 1
ATOM 2072 O O . THR A 1 281 ? -14.420 6.111 56.227 1.00 43.16 281 THR A O 1
ATOM 2075 N N . ASP A 1 282 ? -14.885 4.498 54.750 1.00 46.56 282 ASP A N 1
ATOM 2076 C CA . ASP A 1 282 ? -15.923 3.874 55.588 1.00 46.56 282 ASP A CA 1
ATOM 2077 C C . ASP A 1 282 ? -15.505 2.505 56.137 1.00 46.56 282 ASP A C 1
ATOM 2079 O O . ASP A 1 282 ? -16.044 1.472 55.760 1.00 46.56 282 ASP A O 1
ATOM 2083 N N . HIS A 1 283 ? -14.559 2.502 57.080 1.00 39.19 283 HIS A N 1
ATOM 2084 C CA . HIS A 1 283 ? -14.453 1.457 58.105 1.00 39.19 283 HIS A CA 1
ATOM 2085 C C . HIS A 1 283 ? -13.849 2.046 59.393 1.00 39.19 283 HIS A C 1
ATOM 2087 O O . HIS A 1 283 ? -12.637 2.228 59.475 1.00 39.19 283 HIS A O 1
ATOM 2093 N N . GLY A 1 284 ? -14.683 2.299 60.415 1.00 34.09 284 GLY A N 1
ATOM 2094 C CA . GLY A 1 284 ? -14.222 2.390 61.813 1.00 34.09 284 GLY A CA 1
ATOM 2095 C C . GLY A 1 284 ? -14.772 3.533 62.682 1.00 34.09 284 GLY A C 1
ATOM 2096 O O . GLY A 1 284 ? -14.091 4.522 62.899 1.00 34.09 284 GLY A O 1
ATOM 2097 N N . PHE A 1 285 ? -15.981 3.344 63.222 1.00 34.47 285 PHE A N 1
ATOM 2098 C CA . PHE A 1 285 ? -16.442 3.694 64.583 1.00 34.47 285 PHE A CA 1
ATOM 2099 C C . PHE A 1 285 ? -15.821 4.891 65.364 1.00 34.47 285 PHE A C 1
ATOM 2101 O O . PHE A 1 285 ? -14.792 4.762 66.015 1.00 34.47 285 PHE A O 1
ATOM 2108 N N . GLY A 1 286 ? -16.594 5.985 65.458 1.00 33.00 286 GLY A N 1
ATOM 2109 C CA . GLY A 1 286 ? -17.186 6.526 66.703 1.00 33.00 286 GLY A CA 1
ATOM 2110 C C . GLY A 1 286 ? -16.314 7.126 67.824 1.00 33.00 286 GLY A C 1
ATOM 2111 O O . GLY A 1 286 ? -15.724 6.383 68.598 1.00 33.00 286 GLY A O 1
ATOM 2112 N N . ARG A 1 287 ? -16.450 8.443 68.075 1.00 34.38 287 ARG A N 1
ATOM 2113 C CA . ARG A 1 287 ? -17.124 9.049 69.260 1.00 34.38 287 ARG A CA 1
ATOM 2114 C C . ARG A 1 287 ? -16.777 10.543 69.457 1.00 34.38 287 ARG A C 1
ATOM 2116 O O . ARG A 1 287 ? -15.617 10.914 69.437 1.00 34.38 287 ARG A O 1
ATOM 2123 N N . HIS A 1 288 ? -17.829 11.304 69.783 1.00 29.62 288 HIS A N 1
ATOM 2124 C CA . HIS A 1 288 ? -17.910 12.442 70.720 1.00 29.62 288 HIS A CA 1
ATOM 2125 C C . HIS A 1 288 ? -17.191 13.789 70.471 1.00 29.62 288 HIS A C 1
ATOM 2127 O O . HIS A 1 288 ? -15.970 13.867 70.488 1.00 29.62 288 HIS A O 1
ATOM 2133 N N . SER A 1 289 ? -18.038 14.840 70.509 1.00 33.41 289 SER A N 1
ATOM 2134 C CA . SER A 1 289 ? -17.856 16.204 71.074 1.00 33.41 289 SER A CA 1
ATOM 2135 C C . SER A 1 289 ? -16.792 17.119 70.451 1.00 33.41 289 SER A C 1
ATOM 2137 O O . SER A 1 289 ? -15.747 16.658 70.037 1.00 33.41 289 SER A O 1
ATOM 2139 N N . GLU A 1 290 ? -16.869 18.447 70.426 1.00 32.75 290 GLU A N 1
ATOM 2140 C CA . GLU A 1 290 ? -17.878 19.500 70.600 1.00 32.75 290 GLU A CA 1
ATOM 2141 C C . GLU A 1 290 ? -17.087 20.817 70.339 1.00 32.75 290 GLU A C 1
ATOM 2143 O O . GLU A 1 290 ? -15.943 20.928 70.762 1.00 32.75 290 GLU A O 1
ATOM 2148 N N . ILE A 1 291 ? -17.660 21.766 69.586 1.00 35.47 291 ILE A N 1
ATOM 2149 C CA . ILE A 1 291 ? -17.534 23.247 69.666 1.00 35.47 291 ILE A CA 1
ATOM 2150 C C . ILE A 1 291 ? -16.170 23.875 70.098 1.00 35.47 291 ILE A C 1
ATOM 2152 O O . ILE A 1 291 ? -15.803 23.828 71.266 1.00 35.47 291 ILE A O 1
ATOM 2156 N N . ARG A 1 292 ? -15.544 24.698 69.230 1.00 32.75 292 ARG A N 1
ATOM 2157 C CA . ARG A 1 292 ? -15.516 26.191 69.307 1.00 32.75 292 ARG A CA 1
ATOM 2158 C C . ARG A 1 292 ? -14.634 26.842 68.237 1.00 32.75 292 ARG A C 1
ATOM 2160 O O . ARG A 1 292 ? -13.553 26.377 67.909 1.00 32.75 292 ARG A O 1
ATOM 2167 N N . ARG A 1 293 ? -15.172 27.963 67.746 1.00 41.03 293 ARG A N 1
ATOM 2168 C CA . ARG A 1 293 ? -14.536 29.028 66.963 1.00 41.03 293 ARG A CA 1
ATOM 2169 C C . ARG A 1 293 ? -13.250 29.515 67.642 1.00 41.03 293 ARG A C 1
ATOM 2171 O O . ARG A 1 293 ? -13.291 29.726 68.851 1.00 41.03 293 ARG A O 1
ATOM 2178 N N . PHE A 1 294 ? -12.205 29.768 66.859 1.00 42.56 294 PHE A N 1
ATOM 2179 C CA . PHE A 1 294 ? -11.656 31.096 66.547 1.00 42.56 294 PHE A CA 1
ATOM 2180 C C . PHE A 1 294 ? -10.887 30.999 65.228 1.00 42.56 294 PHE A C 1
ATOM 2182 O O . PHE A 1 294 ? -10.310 29.919 64.975 1.00 42.56 294 PHE A O 1
#

Foldseek 3Di:
DVVVVVVVVVVVVVVVVVVVPPPPPPDPPPPPPPPPPLPDAAEWFFDQVQQQGADEHEQDQPDQGTASDRRDNRRHGDDQVNQHEYEHEDDAYEYEYPEAHHHQEHEYQEADHEYDYAHEYEHDDPLRAYAYAYADHEHEYQYEYEYAEHEYHHAEEYEQNHLNYDHQAYEYQHHEYEYAALSSNPDADPAADQRSDEYHQYEYEYAHAEDENDQRRHYEAEPNGYDYYYPDPRHHYHYNHYYYYPCDPDDDPDDPPPPPDPDDDDDDPPPVVVVVVVVPPPDDDDDDDDDDDD

Secondary structure (DSSP, 8-state):
-HHHHHHHHHHHHHHHHHHHSSS--SSSSSSS-------PPPEEEEBSSSSSSB-SEEE-SSS--EESSTT----BPP-TTTT-EEEE-SB--EEEESS-EEESEEEESSS--EEESSSEEEE-STT-EEEE--SSSEEEE-SEEEES-EEEESSSEEEE--S------EEE-SSEEEESSGGGG-SPPSS-EEEEEEESSEEEEE-SS-EE--TTEEEEE-TT-EEEEESSTTSPEE--S-EEE---TTS----------SS---SSSHHHHHHHHHTTS-------------